Protein AF-A0A820D9Z6-F1 (afdb_monomer_lite)

Sequence (237 aa):
FPNGTYDILVAIIHLSITTDIELASNIPQIDFIIGGHEHENHYYLRGTKYIPIFKADTNAFTVYIHRCIYNLDRKRFHIYSTLVPITPEIPEEETTASVANYWFNLGIQGFQALGYEPNEIVSCLPIGIELDGQVQSCRRCITLLTAAICETMLLLTVENKTTIRIINGGRVRIDDILRETITQYDILRVVPFPDRVIVLCVPGQLLAQVLTTGMSFKGYGMFIAYTRVKTFDNGNT

pLDDT: mean 92.93, std 7.53, range [52.09, 98.25]

Radius of gyration: 22.96 Å; chains: 1; bounding box: 56×43×62 Å

Foldseek 3Di:
DPPDDDLAAEAEEEDDPVVVQVCVAPPVRHQEYEYEHLLDWDWFQHHPVRHIYTYHHPPPQKDKDWDWDADPVVSDIDIDIDIGGDDVVDDDDPVVVVVVVVVVVVVCVVCVVVVDDQAAFPDFDPPPDKQDLALLDLQQHAGPVNVVVQVVLCVVCVVVVDQKGKDFSLQQQQNDIDHTTDGPNNVCRGHVDPDDRDDDDDDPVVVVVQLLVQLVRRSDSSNMDMPNDDDPVNSPD

Organism: NCBI:txid392033

Secondary structure (DSSP, 8-state):
-TT---S--EEE--S-HHHHHHHHHH-TT--EEEE-SSSS-EEEEETTTTEEEEEPPSTTSEEEEEEEEEETTTTEEEEEEEEEE--TTSPPPHHHHHHHHHHHHHHHHHHHHTT--TT-EEEEPPTT-EEE--HHHHTTS--HHHHHHHHHHHHTTGGGT---EEEEGGG----SEEESEEEHHHHHHHS-S-PPP------HHHHHHHHHHHHH-TTSTTPEEEES---TTSS--

Structure (mmCIF, N/CA/C/O backbone):
data_AF-A0A820D9Z6-F1
#
_entry.id   AF-A0A820D9Z6-F1
#
loop_
_atom_site.group_PDB
_atom_site.id
_atom_site.type_symbol
_atom_site.label_atom_id
_atom_site.label_alt_id
_atom_site.label_comp_id
_atom_site.label_asym_id
_atom_site.label_entity_id
_atom_site.label_seq_id
_atom_site.pdbx_PDB_ins_code
_atom_site.Cartn_x
_atom_site.Cartn_y
_atom_site.Cartn_z
_atom_site.occupancy
_atom_site.B_iso_or_equiv
_atom_site.auth_seq_id
_atom_site.auth_comp_id
_atom_site.auth_asym_id
_atom_site.auth_atom_id
_atom_site.pdbx_PDB_model_num
ATOM 1 N N . PHE A 1 1 ? -21.206 18.497 16.498 1.00 57.25 1 PHE A N 1
ATOM 2 C CA . PHE A 1 1 ? -21.796 18.842 15.185 1.00 57.25 1 PHE A CA 1
ATOM 3 C C . PHE A 1 1 ? -22.965 19.787 15.415 1.00 57.25 1 PHE A C 1
ATOM 5 O O . PHE A 1 1 ? -23.974 19.340 15.942 1.00 57.25 1 PHE A O 1
ATOM 12 N N . PRO A 1 2 ? -22.786 21.103 15.218 1.00 53.12 2 PRO A N 1
ATOM 13 C CA . PRO A 1 2 ? -22.994 22.072 16.299 1.00 53.12 2 PRO A CA 1
ATOM 14 C C . PRO A 1 2 ? -24.415 22.200 16.873 1.00 53.12 2 PRO A C 1
ATOM 16 O O . PRO A 1 2 ? -24.525 22.655 18.002 1.00 53.12 2 PRO A O 1
ATOM 19 N N . ASN A 1 3 ? -25.464 21.735 16.186 1.00 65.75 3 ASN A N 1
ATOM 20 C CA . ASN A 1 3 ? -26.853 21.879 16.649 1.00 65.75 3 ASN A CA 1
ATOM 21 C C . ASN A 1 3 ? -27.619 20.549 16.826 1.00 65.75 3 ASN A C 1
ATOM 23 O O . ASN A 1 3 ? -28.816 20.577 17.096 1.00 65.75 3 ASN A O 1
ATOM 27 N N . GLY A 1 4 ? -26.968 19.391 16.663 1.00 71.31 4 GLY A N 1
ATOM 28 C CA . GLY A 1 4 ? -27.593 18.080 16.881 1.00 71.31 4 GLY A CA 1
ATOM 29 C C . GLY A 1 4 ? -27.302 17.524 18.276 1.00 71.31 4 GLY A C 1
ATOM 30 O O . GLY A 1 4 ? -26.165 17.599 18.740 1.00 71.31 4 GLY A O 1
ATOM 31 N N . THR A 1 5 ? -28.303 16.934 18.930 1.00 86.75 5 THR A N 1
ATOM 32 C CA . THR A 1 5 ? -28.110 16.127 20.144 1.00 86.75 5 THR A CA 1
ATOM 33 C C . THR A 1 5 ? -27.759 14.696 19.755 1.00 86.75 5 THR A C 1
ATOM 35 O O . THR A 1 5 ? -28.482 14.084 18.971 1.00 86.75 5 THR A O 1
ATOM 38 N N . TYR A 1 6 ? -26.676 14.157 20.303 1.00 89.69 6 TYR A N 1
ATOM 39 C CA . TYR A 1 6 ? -26.252 12.774 20.096 1.00 89.69 6 TYR A CA 1
ATOM 40 C C . TYR A 1 6 ? -25.663 12.211 21.385 1.00 89.69 6 TYR A C 1
ATOM 42 O O . TYR A 1 6 ? -25.066 12.944 22.175 1.00 89.69 6 TYR A O 1
ATOM 50 N N . ASP A 1 7 ? -25.830 10.906 21.571 1.00 91.12 7 ASP A N 1
ATOM 51 C CA . ASP A 1 7 ? -25.277 10.169 22.707 1.00 91.12 7 ASP A CA 1
ATOM 52 C C . ASP A 1 7 ? -23.871 9.625 22.429 1.00 91.12 7 ASP A C 1
ATOM 54 O O . ASP A 1 7 ? -23.084 9.463 23.360 1.00 91.12 7 ASP A O 1
ATOM 58 N N . ILE A 1 8 ? -23.574 9.334 21.155 1.00 93.25 8 ILE A N 1
ATOM 59 C CA . ILE A 1 8 ? -22.284 8.839 20.665 1.00 93.25 8 ILE A CA 1
ATOM 60 C C . ILE A 1 8 ? -21.991 9.504 19.319 1.00 93.25 8 ILE A C 1
ATOM 62 O O . ILE A 1 8 ? -22.879 9.612 18.470 1.00 93.25 8 ILE A O 1
ATOM 66 N N . LEU A 1 9 ? -20.744 9.899 19.098 1.00 93.94 9 LEU A N 1
ATOM 67 C CA . LEU A 1 9 ? -20.242 10.416 17.837 1.00 93.94 9 LEU A CA 1
ATOM 68 C C . LEU A 1 9 ? -19.036 9.613 17.350 1.00 93.94 9 LEU A C 1
ATOM 70 O O . LEU A 1 9 ? -17.945 9.691 17.909 1.00 93.94 9 LEU A O 1
ATOM 74 N N . VAL A 1 10 ? -19.226 8.898 16.245 1.00 96.00 10 VAL A N 1
ATOM 75 C CA . VAL A 1 10 ? -18.166 8.143 15.567 1.00 96.00 10 VAL A CA 1
ATOM 76 C C . VAL A 1 10 ? -17.726 8.906 14.328 1.00 96.00 10 VAL A C 1
ATOM 78 O O . VAL A 1 10 ? -18.562 9.255 13.494 1.00 96.00 10 VAL A O 1
ATOM 81 N N . ALA A 1 11 ? -16.426 9.152 14.187 1.00 96.69 11 ALA A N 1
ATOM 82 C CA . ALA A 1 11 ? -15.877 9.721 12.962 1.00 96.69 11 ALA A CA 1
ATOM 83 C C . ALA A 1 11 ? -15.361 8.594 12.061 1.00 96.69 11 ALA A C 1
ATOM 85 O O . ALA A 1 11 ? -14.407 7.908 12.414 1.00 96.69 11 ALA A O 1
ATOM 86 N N . ILE A 1 12 ? -15.988 8.411 10.900 1.00 97.44 12 ILE A N 1
ATOM 87 C CA . ILE A 1 12 ? -15.501 7.509 9.850 1.00 97.44 12 ILE A CA 1
ATOM 88 C C . ILE A 1 12 ? -14.866 8.383 8.778 1.00 97.44 12 ILE A C 1
ATOM 90 O O . ILE A 1 12 ? -15.561 9.161 8.123 1.00 97.44 12 ILE A O 1
ATOM 94 N N . ILE A 1 13 ? -13.545 8.314 8.654 1.00 96.81 13 ILE A N 1
ATOM 95 C CA . ILE A 1 13 ? -12.760 9.265 7.864 1.00 96.81 13 ILE A CA 1
ATOM 96 C C . ILE A 1 13 ? -11.685 8.557 7.041 1.00 96.81 13 ILE A C 1
ATOM 98 O O . ILE A 1 13 ? -11.269 7.442 7.337 1.00 96.81 13 ILE A O 1
ATOM 102 N N . HIS A 1 14 ? -11.228 9.223 5.987 1.00 96.62 14 HIS A N 1
ATOM 103 C CA . HIS A 1 14 ? -10.136 8.753 5.140 1.00 96.62 14 HIS A CA 1
ATOM 104 C C . HIS A 1 14 ? -9.148 9.904 4.933 1.00 96.62 14 HIS A C 1
ATOM 106 O O . HIS A 1 14 ? -9.089 10.520 3.870 1.00 96.62 14 HIS A O 1
ATOM 112 N N . LEU A 1 15 ? -8.456 10.262 6.011 1.00 95.62 15 LEU A N 1
ATOM 113 C CA . LEU A 1 15 ? -7.500 11.363 6.074 1.00 95.62 15 LEU A CA 1
ATOM 114 C C . LEU A 1 15 ? -6.151 10.835 6.554 1.00 95.62 15 LEU A C 1
ATOM 116 O O . LEU A 1 15 ? -6.044 9.692 7.000 1.00 95.62 15 LEU A O 1
ATOM 120 N N . SER A 1 16 ? -5.124 11.682 6.467 1.00 93.88 16 SER A N 1
ATOM 121 C CA . SER A 1 16 ? -3.822 11.310 7.005 1.00 93.88 16 SER A CA 1
ATOM 122 C C . SER A 1 16 ? -3.891 11.077 8.513 1.00 93.88 16 SER A C 1
ATOM 124 O O . SER A 1 16 ? -4.655 11.743 9.215 1.00 93.88 16 SER A O 1
ATOM 126 N N . ILE A 1 17 ? -3.039 10.202 9.038 1.00 94.81 17 ILE A N 1
ATOM 127 C CA . ILE A 1 17 ? -2.969 9.928 10.471 1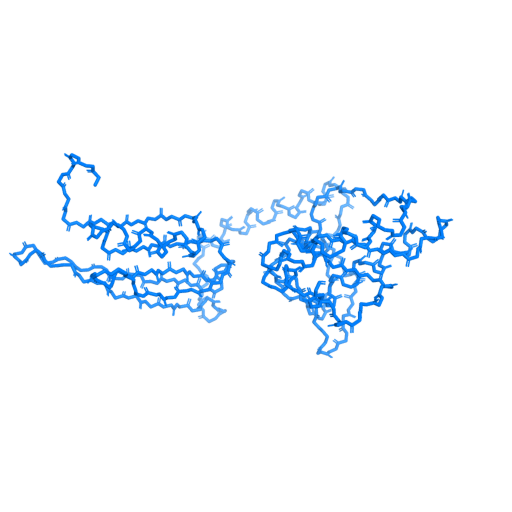.00 94.81 17 ILE A CA 1
ATOM 128 C C . ILE A 1 17 ? -2.678 11.196 11.285 1.00 94.81 17 ILE A C 1
ATOM 130 O O . ILE A 1 17 ? -3.197 11.363 12.387 1.00 94.81 17 ILE A O 1
ATOM 134 N N . THR A 1 18 ? -1.904 12.135 10.734 1.00 95.25 18 THR A N 1
ATOM 135 C CA . THR A 1 18 ? -1.665 13.445 11.351 1.00 95.25 18 THR A CA 1
ATOM 136 C C . THR A 1 18 ? -2.969 14.223 11.510 1.00 95.25 18 THR A C 1
ATOM 138 O O . THR A 1 18 ? -3.253 14.729 12.594 1.00 95.25 18 THR A O 1
ATOM 141 N N . THR A 1 19 ? -3.801 14.253 10.469 1.00 96.75 19 THR A N 1
ATOM 142 C CA . THR A 1 19 ? -5.114 14.907 10.512 1.00 96.75 19 THR A CA 1
ATOM 143 C C . THR A 1 19 ? -6.078 14.192 11.462 1.00 96.75 19 THR A C 1
ATOM 145 O O . THR A 1 19 ? -6.802 14.855 12.202 1.00 96.75 19 THR A O 1
ATOM 148 N N . ASP A 1 20 ? -6.060 12.858 11.520 1.00 97.62 20 ASP A N 1
ATOM 149 C CA . ASP A 1 20 ? -6.872 12.089 12.475 1.00 97.62 20 ASP A CA 1
ATOM 150 C C . ASP A 1 20 ? -6.503 12.446 13.929 1.00 97.62 20 ASP A C 1
ATOM 152 O O . ASP A 1 20 ? -7.377 12.653 14.776 1.00 97.62 20 ASP A O 1
ATOM 156 N N . ILE A 1 21 ? -5.200 12.572 14.215 1.00 97.19 21 ILE A N 1
ATOM 157 C CA . ILE A 1 21 ? -4.672 12.983 15.525 1.00 97.19 21 ILE A CA 1
ATOM 158 C C . ILE A 1 21 ? -5.115 14.410 15.876 1.00 97.19 21 ILE A C 1
ATOM 160 O O . ILE A 1 21 ? -5.501 14.667 17.023 1.00 97.19 21 ILE A O 1
ATOM 164 N N . GLU A 1 22 ? -5.076 15.337 14.919 1.00 97.00 22 GLU A N 1
ATOM 165 C CA . GLU A 1 22 ? -5.544 16.715 15.102 1.00 97.00 22 GLU A CA 1
ATOM 166 C C . GLU A 1 22 ? -7.049 16.767 15.388 1.00 97.00 22 GLU A C 1
ATOM 168 O O . GLU A 1 22 ? -7.471 17.446 16.327 1.00 97.00 22 GLU A O 1
ATOM 173 N N . LEU A 1 23 ? -7.861 16.013 14.641 1.00 96.06 23 LEU A N 1
ATOM 174 C CA . LEU A 1 23 ? -9.308 15.925 14.849 1.00 96.06 23 LEU A CA 1
ATOM 175 C C . LEU A 1 23 ? -9.647 15.373 16.236 1.00 96.06 23 LEU A C 1
ATOM 177 O O . LEU A 1 23 ? -10.427 15.989 16.962 1.00 96.06 23 LEU A O 1
ATOM 181 N N . ALA A 1 24 ? -9.019 14.265 16.637 1.00 96.50 24 ALA A N 1
ATOM 182 C CA . ALA A 1 24 ? -9.198 13.687 17.970 1.00 96.50 24 ALA A CA 1
ATOM 183 C C . ALA A 1 24 ? -8.762 14.650 19.089 1.00 96.50 24 ALA A C 1
ATOM 185 O O . ALA A 1 24 ? -9.324 14.642 20.181 1.00 96.50 24 ALA A O 1
ATOM 186 N N . SER A 1 25 ? -7.769 15.502 18.833 1.00 95.81 25 SER A N 1
ATOM 187 C CA . SER A 1 25 ? -7.283 16.466 19.826 1.00 95.81 25 SER A CA 1
ATOM 188 C C . SER A 1 25 ? -8.174 17.705 19.942 1.00 95.81 25 SER A C 1
ATOM 190 O O . SER A 1 25 ? -8.353 18.221 21.045 1.00 95.81 25 SER A O 1
ATOM 192 N N . ASN A 1 26 ? -8.757 18.158 18.829 1.00 95.50 26 ASN A N 1
ATOM 193 C CA . ASN A 1 26 ? -9.511 19.411 18.758 1.00 95.50 26 ASN A CA 1
ATOM 194 C C . ASN A 1 26 ? -11.033 19.240 18.889 1.00 95.50 26 ASN A C 1
ATOM 196 O O . ASN A 1 26 ? -11.726 20.209 19.197 1.00 95.50 26 ASN A O 1
ATOM 200 N N . ILE A 1 27 ? -11.569 18.033 18.678 1.00 94.31 27 ILE A N 1
ATOM 201 C CA . ILE A 1 27 ? -13.013 17.753 18.723 1.00 94.31 27 ILE A CA 1
ATOM 202 C C . ILE A 1 27 ? -13.302 16.731 19.836 1.00 94.31 27 ILE A C 1
ATOM 204 O O . ILE A 1 27 ? -13.550 15.555 19.564 1.00 94.31 27 ILE A O 1
ATOM 208 N N . PRO A 1 28 ? -13.317 17.157 21.116 1.00 91.94 28 PRO A N 1
ATOM 209 C CA . PRO A 1 28 ? -13.491 16.267 22.271 1.00 91.94 28 PRO A CA 1
ATOM 210 C C . PRO A 1 28 ? -14.893 15.644 22.374 1.00 91.94 28 PRO A C 1
ATOM 212 O O . PRO A 1 28 ? -15.194 14.942 23.344 1.00 91.94 28 PRO A O 1
ATOM 215 N N . GLN A 1 29 ? -15.796 15.962 21.446 1.00 92.69 29 GLN A N 1
ATOM 216 C CA . GLN A 1 29 ? -17.096 15.317 21.335 1.00 92.69 29 GLN A CA 1
ATOM 217 C C . GLN A 1 29 ? -17.046 14.001 20.554 1.00 92.69 29 GLN A C 1
ATOM 219 O O . GLN A 1 29 ? -18.027 13.274 20.625 1.00 92.69 29 GLN A O 1
ATOM 224 N N . ILE A 1 30 ? -15.984 13.724 19.788 1.00 95.00 30 ILE A N 1
ATOM 225 C CA . ILE A 1 30 ? -15.816 12.437 19.100 1.00 95.00 30 ILE A CA 1
ATOM 226 C C . ILE A 1 30 ? -15.540 11.362 20.154 1.00 95.00 30 ILE A C 1
ATOM 228 O O . ILE A 1 30 ? -14.703 11.561 21.030 1.00 95.00 30 ILE A O 1
ATOM 232 N N . ASP A 1 31 ? -16.222 10.227 20.057 1.00 95.50 31 ASP A N 1
ATOM 233 C CA . ASP A 1 31 ? -16.027 9.095 20.962 1.00 95.50 31 ASP A CA 1
ATOM 234 C C . ASP A 1 31 ? -14.978 8.112 20.442 1.00 95.50 31 ASP A C 1
ATOM 236 O O . ASP A 1 31 ? -14.230 7.556 21.239 1.00 95.50 31 ASP A O 1
ATOM 240 N N . PHE A 1 32 ? -14.889 7.911 19.123 1.00 96.56 32 PHE A N 1
ATOM 241 C CA . PHE A 1 32 ? -13.764 7.231 18.472 1.00 96.56 32 PHE A CA 1
ATOM 242 C C . PHE A 1 32 ? -13.714 7.501 16.963 1.00 96.56 32 PHE A C 1
ATOM 244 O O . PHE A 1 32 ? -14.692 7.957 16.362 1.00 96.56 32 PHE A O 1
ATOM 251 N N . ILE A 1 33 ? -12.561 7.202 16.361 1.00 98.12 33 ILE A N 1
ATOM 252 C CA . ILE A 1 33 ? -12.281 7.381 14.935 1.00 98.12 33 ILE A CA 1
ATOM 253 C C . ILE A 1 33 ? -12.010 6.027 14.269 1.00 98.12 33 ILE A C 1
ATOM 255 O O . ILE A 1 33 ? -11.177 5.254 14.746 1.00 98.12 33 ILE A O 1
ATOM 259 N N . ILE A 1 34 ? -12.679 5.779 13.141 1.00 97.88 34 ILE A N 1
ATOM 260 C CA . ILE A 1 34 ? -12.370 4.714 12.181 1.00 97.88 34 ILE A CA 1
ATOM 261 C C . ILE A 1 34 ? -11.749 5.385 10.952 1.00 97.88 34 ILE A C 1
ATOM 263 O O . ILE A 1 34 ? -12.436 6.097 10.217 1.00 97.88 34 ILE A O 1
ATOM 267 N N . GLY A 1 35 ? -10.444 5.201 10.768 1.00 96.31 35 GLY A N 1
ATOM 268 C CA . GLY A 1 35 ? -9.662 5.829 9.708 1.00 96.31 35 GLY A CA 1
ATOM 269 C C . GLY A 1 35 ? -9.252 4.869 8.583 1.00 96.31 35 GLY A C 1
ATOM 270 O O . GLY A 1 35 ? -9.378 3.652 8.683 1.00 96.31 35 GLY A O 1
ATOM 271 N N . GLY A 1 36 ? -8.664 5.440 7.535 1.00 93.62 36 GLY A N 1
ATOM 272 C CA . GLY A 1 36 ? -7.851 4.786 6.496 1.00 93.62 36 GLY A CA 1
ATOM 273 C C . GLY A 1 36 ? -6.938 5.834 5.846 1.00 93.62 36 GLY A C 1
ATOM 274 O O . GLY A 1 36 ? -6.991 6.965 6.309 1.00 93.62 36 GLY A O 1
ATOM 275 N N . HIS A 1 37 ? -6.150 5.493 4.818 1.00 92.75 37 HIS A N 1
ATOM 276 C CA . HIS A 1 37 ? -5.284 6.368 3.977 1.00 92.75 37 HIS A CA 1
ATOM 277 C C . HIS A 1 37 ? -3.821 5.913 3.945 1.00 92.75 37 HIS A C 1
ATOM 279 O O . HIS A 1 37 ? -3.221 5.908 2.876 1.00 92.75 37 HIS A O 1
ATOM 285 N N . GLU A 1 38 ? -3.250 5.511 5.083 1.00 87.06 38 GLU A N 1
ATOM 286 C CA . GLU A 1 38 ? -1.830 5.126 5.169 1.00 87.06 38 GLU A CA 1
ATOM 287 C C . GLU A 1 38 ? -1.531 3.758 4.560 1.00 87.06 38 GLU A C 1
ATOM 289 O O . GLU A 1 38 ? -0.379 3.499 4.238 1.00 87.06 38 GLU A O 1
ATOM 294 N N . HIS A 1 39 ? -2.550 2.907 4.382 1.00 89.38 39 HIS A N 1
ATOM 295 C CA . HIS A 1 39 ? -2.382 1.481 4.064 1.00 89.38 39 HIS A CA 1
ATOM 296 C C . HIS A 1 39 ? -1.672 0.684 5.182 1.00 89.38 39 HIS A C 1
ATOM 298 O O . HIS A 1 39 ? -1.289 -0.461 4.967 1.00 89.38 39 HIS A O 1
ATOM 304 N N . GLU A 1 40 ? -1.553 1.263 6.380 1.00 88.88 40 GLU A N 1
ATOM 305 C CA . GLU A 1 40 ? -0.876 0.698 7.550 1.00 88.88 40 GLU A CA 1
ATOM 306 C C . GLU A 1 40 ? -1.840 0.640 8.741 1.00 88.88 40 GLU A C 1
ATOM 308 O O . GLU A 1 40 ? -2.681 1.536 8.923 1.00 88.88 40 GLU A O 1
ATOM 313 N N . ASN A 1 41 ? -1.705 -0.386 9.588 1.00 93.81 41 ASN A N 1
ATOM 314 C CA . ASN A 1 41 ? -2.435 -0.401 10.843 1.00 93.81 41 ASN A CA 1
ATOM 315 C C . ASN A 1 41 ? -1.963 0.695 11.806 1.00 93.81 41 ASN A C 1
ATOM 317 O O . ASN A 1 41 ? -0.776 0.957 11.999 1.00 93.81 41 ASN A O 1
ATOM 321 N N . HIS A 1 42 ? -2.932 1.323 12.464 1.00 95.31 42 HIS A N 1
ATOM 322 C CA . HIS A 1 42 ? -2.679 2.304 13.503 1.00 95.31 42 HIS A CA 1
ATOM 323 C C . HIS A 1 42 ? -3.677 2.146 14.644 1.00 95.31 42 HIS A C 1
ATOM 325 O O . HIS A 1 42 ? -4.889 2.057 14.434 1.00 95.31 42 HIS A O 1
ATOM 331 N N . TYR A 1 43 ? -3.148 2.205 15.866 1.00 96.88 43 TYR A N 1
ATOM 332 C CA . TYR A 1 43 ? -3.930 2.390 17.078 1.00 96.88 43 TYR A CA 1
ATOM 333 C C . TYR A 1 43 ? -3.325 3.500 17.930 1.00 96.88 43 TYR A C 1
ATOM 335 O O . TYR A 1 43 ? -2.194 3.394 18.412 1.00 96.88 43 TYR A O 1
ATOM 343 N N . TYR A 1 44 ? -4.095 4.564 18.142 1.00 97.00 44 TYR A N 1
ATOM 344 C CA . TYR A 1 44 ? -3.679 5.686 18.974 1.00 97.00 44 TYR A CA 1
ATOM 345 C C . TYR A 1 44 ? -4.785 6.141 19.908 1.00 97.00 44 TYR A C 1
ATOM 347 O O . TYR A 1 44 ? -5.959 6.063 19.577 1.00 97.00 44 TYR A O 1
ATOM 355 N N . LEU A 1 45 ? -4.383 6.696 21.048 1.00 96.69 45 LEU A N 1
ATOM 356 C CA . LEU A 1 45 ? -5.244 7.441 21.960 1.00 96.69 45 LEU A CA 1
ATOM 357 C C . LEU A 1 45 ? -4.793 8.902 21.950 1.00 96.69 45 LEU A C 1
ATOM 359 O O . LEU A 1 45 ? -3.607 9.173 22.176 1.00 96.69 45 LEU A O 1
ATOM 363 N N . ARG A 1 46 ? -5.694 9.838 21.633 1.00 96.81 46 ARG A N 1
ATOM 364 C CA . ARG A 1 46 ? -5.361 11.266 21.466 1.00 96.81 46 ARG A CA 1
ATOM 365 C C . ARG A 1 46 ? -6.398 12.200 22.080 1.00 96.81 46 ARG A C 1
ATOM 367 O O . ARG A 1 46 ? -7.518 11.803 22.386 1.00 96.81 46 ARG A O 1
ATOM 374 N N . GLY A 1 47 ? -5.998 13.455 22.273 1.00 92.44 47 GLY A N 1
ATOM 375 C CA . GLY A 1 47 ? -6.820 14.467 22.928 1.00 92.44 47 GLY A CA 1
ATOM 376 C C . GLY A 1 47 ? -6.994 14.248 24.431 1.00 92.44 47 GLY A C 1
ATOM 377 O O . GLY A 1 47 ? -6.515 13.280 25.019 1.00 92.44 47 GLY A O 1
ATOM 378 N N . THR A 1 48 ? -7.710 15.172 25.067 1.00 91.69 48 THR A N 1
ATOM 379 C CA . THR A 1 48 ? -7.899 15.199 26.529 1.00 91.69 48 THR A CA 1
ATOM 380 C C . THR A 1 48 ? -8.766 14.058 27.061 1.00 91.69 48 THR A C 1
ATOM 382 O O . THR A 1 48 ? -8.702 13.744 28.247 1.00 91.69 48 THR A O 1
ATOM 385 N N . LYS A 1 49 ? -9.561 13.422 26.193 1.00 91.56 49 LYS A N 1
ATOM 386 C CA . LYS A 1 49 ? -10.410 12.271 26.527 1.00 91.56 49 LYS A CA 1
ATOM 387 C C . LYS A 1 49 ? -9.833 10.923 26.090 1.00 91.56 49 LYS A C 1
ATOM 389 O O . LYS A 1 49 ? -10.533 9.926 26.217 1.00 91.56 49 LYS A O 1
ATOM 394 N N . TYR A 1 50 ? -8.589 10.880 25.600 1.00 95.19 50 TYR A N 1
ATOM 395 C CA . TYR A 1 50 ? -7.980 9.659 25.058 1.00 95.19 50 TYR A CA 1
ATOM 396 C C . TYR A 1 50 ? -8.868 8.993 23.996 1.00 95.19 50 TYR A C 1
ATOM 398 O O . TYR A 1 50 ? -9.141 7.798 24.056 1.00 95.19 50 TYR A O 1
ATOM 406 N N . ILE A 1 51 ? -9.339 9.782 23.031 1.00 96.94 51 ILE A N 1
ATOM 407 C CA . ILE A 1 51 ? -10.186 9.312 21.934 1.00 96.94 51 ILE A CA 1
ATOM 408 C C . ILE A 1 51 ? -9.379 8.296 21.113 1.00 96.94 51 ILE A C 1
ATOM 410 O O . ILE A 1 51 ? -8.278 8.639 20.658 1.00 96.94 51 ILE A O 1
ATOM 414 N N . PRO A 1 52 ? -9.870 7.055 20.943 1.00 97.62 52 PRO A N 1
ATOM 415 C CA . PRO A 1 52 ? -9.172 6.047 20.174 1.00 97.62 52 PRO A CA 1
ATOM 416 C C . PRO A 1 52 ? -9.337 6.264 18.669 1.00 97.62 52 PRO A C 1
ATOM 418 O O . PRO A 1 52 ? -10.419 6.588 18.179 1.00 97.62 52 PRO A O 1
ATOM 421 N N . ILE A 1 53 ? -8.243 6.050 17.946 1.00 98.25 53 ILE A N 1
ATOM 422 C CA . ILE A 1 53 ? -8.138 6.093 16.488 1.00 98.25 53 ILE A CA 1
ATOM 423 C C . ILE A 1 53 ? -7.731 4.697 16.031 1.00 98.25 53 ILE A C 1
ATOM 425 O O . ILE A 1 53 ? -6.708 4.188 16.492 1.00 98.25 53 ILE A O 1
ATOM 429 N N . PHE A 1 54 ? -8.521 4.097 15.144 1.00 98.06 54 PHE A N 1
ATOM 430 C CA . PHE A 1 54 ? -8.275 2.769 14.587 1.00 98.06 54 PHE A CA 1
ATOM 431 C C . PHE A 1 54 ? -8.156 2.846 13.070 1.00 98.06 54 PHE A C 1
ATOM 433 O O . PHE A 1 54 ? -9.046 3.379 12.409 1.00 98.06 54 PHE A O 1
ATOM 440 N N . LYS A 1 55 ? -7.084 2.281 12.517 1.00 97.19 55 LYS A N 1
ATOM 441 C CA . LYS A 1 55 ? -6.879 2.109 11.072 1.00 97.19 55 LYS A CA 1
ATOM 442 C C . LYS A 1 55 ? -6.368 0.695 10.852 1.00 97.19 55 LYS A C 1
ATOM 444 O O . LYS A 1 55 ? -5.450 0.290 11.557 1.00 97.19 55 LYS A O 1
ATOM 449 N N . ALA A 1 56 ? -6.993 -0.065 9.963 1.00 95.75 56 ALA A N 1
ATOM 450 C CA . ALA A 1 56 ? -6.511 -1.394 9.594 1.00 95.75 56 ALA A CA 1
ATOM 451 C C . ALA A 1 56 ? -5.522 -1.298 8.422 1.00 95.75 56 ALA A C 1
ATOM 453 O O . ALA A 1 56 ? -5.400 -0.241 7.797 1.00 95.75 56 ALA A O 1
ATOM 454 N N . ASP A 1 57 ? -4.833 -2.401 8.135 1.00 92.06 57 ASP A N 1
ATOM 455 C CA . ASP A 1 57 ? -3.949 -2.505 6.975 1.00 92.06 57 ASP A CA 1
ATOM 456 C C . ASP A 1 57 ? -4.750 -2.467 5.652 1.00 92.06 57 ASP A C 1
ATOM 458 O O . ASP A 1 57 ? -5.984 -2.484 5.619 1.00 92.06 57 ASP A O 1
ATOM 462 N N . THR A 1 58 ? -4.039 -2.401 4.530 1.00 88.31 58 THR A N 1
ATOM 463 C CA . THR A 1 58 ? -4.613 -2.447 3.174 1.00 88.31 58 THR A CA 1
ATOM 464 C C . THR A 1 58 ? -5.087 -3.845 2.755 1.00 88.31 58 THR A C 1
ATOM 466 O O . THR A 1 58 ? -4.781 -4.847 3.401 1.00 88.31 58 THR A O 1
ATOM 469 N N . ASN A 1 59 ? -5.834 -3.912 1.646 1.00 88.38 59 ASN A N 1
ATOM 470 C CA . ASN A 1 59 ? -6.257 -5.149 0.970 1.00 88.38 59 ASN A CA 1
ATOM 471 C C . ASN A 1 59 ? -6.967 -6.173 1.870 1.00 88.38 59 ASN A C 1
ATOM 473 O O . ASN A 1 59 ? -6.993 -7.360 1.565 1.00 88.38 59 ASN A O 1
ATOM 477 N N . ALA A 1 60 ? -7.556 -5.700 2.973 1.00 90.69 60 ALA A N 1
ATOM 478 C CA . ALA A 1 60 ? -8.196 -6.527 3.988 1.00 90.69 60 ALA A CA 1
ATOM 479 C C . ALA A 1 60 ? -7.284 -7.616 4.584 1.00 90.69 60 ALA A C 1
ATOM 481 O O . ALA A 1 60 ? -7.797 -8.589 5.123 1.00 90.69 60 ALA A O 1
ATOM 482 N N . PHE A 1 61 ? -5.953 -7.451 4.564 1.00 90.81 61 PHE A N 1
ATOM 483 C CA . PHE A 1 61 ? -5.045 -8.368 5.273 1.00 90.81 61 PHE A CA 1
ATOM 484 C C . PHE A 1 61 ? -5.330 -8.406 6.776 1.00 90.81 61 PHE A C 1
ATOM 486 O O . PHE A 1 61 ? -5.136 -9.429 7.434 1.00 90.81 61 PHE A O 1
ATOM 493 N N . THR A 1 62 ? -5.827 -7.297 7.318 1.00 95.44 62 THR A N 1
ATOM 494 C CA . THR A 1 62 ? -6.387 -7.222 8.660 1.00 95.44 62 THR A CA 1
ATOM 495 C C . THR A 1 62 ? -7.693 -6.435 8.647 1.00 95.44 62 THR A C 1
ATOM 497 O O . THR A 1 62 ? -7.924 -5.573 7.798 1.00 95.44 62 THR A O 1
ATOM 500 N N . VAL A 1 63 ? -8.562 -6.720 9.615 1.00 96.56 63 VAL A N 1
ATOM 501 C CA . VAL A 1 63 ? -9.786 -5.956 9.868 1.00 96.56 63 VAL A CA 1
ATOM 502 C C . VAL A 1 63 ? -9.918 -5.666 11.354 1.00 96.56 63 VAL A C 1
ATOM 504 O O . VAL A 1 63 ? -9.624 -6.514 12.197 1.00 96.56 63 VAL A O 1
ATOM 507 N N . TYR A 1 64 ? -10.398 -4.476 11.703 1.00 97.31 64 TYR A N 1
ATOM 508 C CA . TYR A 1 64 ? -10.836 -4.218 13.069 1.00 97.31 64 TYR A CA 1
ATOM 509 C C . TYR A 1 64 ? -12.281 -4.677 13.264 1.00 97.31 64 TYR A C 1
ATOM 511 O O . TYR A 1 64 ? -13.189 -4.246 12.557 1.00 97.31 64 TYR A O 1
ATOM 519 N N . ILE A 1 65 ? -12.511 -5.495 14.289 1.00 97.19 65 ILE A N 1
ATOM 520 C CA . ILE A 1 65 ? -13.848 -5.809 14.794 1.00 97.19 65 ILE A CA 1
ATOM 521 C C . ILE A 1 65 ? -14.111 -4.927 16.012 1.00 97.19 65 ILE A C 1
ATOM 523 O O . ILE A 1 65 ? -13.557 -5.160 17.090 1.00 97.19 65 ILE A O 1
ATOM 527 N N . HIS A 1 66 ? -14.970 -3.924 15.838 1.00 97.38 66 HIS A N 1
ATOM 528 C CA . HIS A 1 66 ? -15.402 -3.018 16.899 1.00 97.38 66 HIS A CA 1
ATOM 529 C C . HIS A 1 66 ? -16.693 -3.522 17.547 1.00 97.38 66 HIS A C 1
ATOM 531 O O . HIS A 1 66 ? -17.724 -3.660 16.892 1.00 97.38 66 HIS A O 1
ATOM 537 N N . ARG A 1 67 ? -16.654 -3.774 18.856 1.00 97.00 67 ARG A N 1
ATOM 538 C CA . ARG A 1 67 ? -17.825 -4.105 19.673 1.00 97.00 67 ARG A CA 1
ATOM 539 C C . ARG A 1 67 ? -18.144 -2.924 20.574 1.00 97.00 67 ARG A C 1
ATOM 541 O O . ARG A 1 67 ? -17.407 -2.619 21.509 1.00 97.00 67 ARG A O 1
ATOM 548 N N . CYS A 1 68 ? -19.246 -2.264 20.258 1.00 94.81 68 CYS A N 1
ATOM 549 C CA . CYS A 1 68 ? -19.684 -1.018 20.865 1.00 94.81 68 CYS A CA 1
ATOM 550 C C . CYS A 1 68 ? -20.834 -1.291 21.841 1.00 94.81 68 CYS A C 1
ATOM 552 O O . CYS A 1 68 ? -21.828 -1.908 21.466 1.00 94.81 68 CYS A O 1
ATOM 554 N N . ILE A 1 69 ? -20.706 -0.834 23.087 1.00 95.38 69 ILE A N 1
ATOM 555 C CA . ILE A 1 69 ? -21.707 -1.017 24.145 1.00 95.38 69 ILE A CA 1
ATOM 556 C C . ILE A 1 69 ? -22.082 0.349 24.709 1.00 95.38 69 ILE A C 1
ATOM 558 O O . ILE A 1 69 ? -21.221 1.096 25.172 1.00 95.38 69 ILE A O 1
ATOM 562 N N . TYR A 1 70 ? -23.378 0.657 24.719 1.00 95.19 70 TYR A N 1
ATOM 563 C CA . TYR A 1 70 ? -23.909 1.878 25.316 1.00 95.19 70 TYR A CA 1
ATOM 564 C C . TYR A 1 70 ? -24.875 1.557 26.452 1.00 95.19 70 TYR A C 1
ATOM 566 O O . TYR A 1 70 ? -25.843 0.820 26.273 1.00 95.19 70 TYR A O 1
ATOM 574 N N . ASN A 1 71 ? -24.612 2.112 27.633 1.00 94.56 71 ASN A N 1
ATOM 575 C CA . ASN A 1 71 ? -25.502 2.001 28.780 1.00 94.56 71 ASN A CA 1
ATOM 576 C C . ASN A 1 71 ? -26.451 3.208 28.813 1.00 94.56 71 ASN A C 1
ATOM 578 O O . ASN A 1 71 ? -25.992 4.325 29.052 1.00 94.56 71 ASN A O 1
ATOM 582 N N . LEU A 1 72 ? -27.750 2.968 28.606 1.00 93.62 72 LEU A N 1
ATOM 583 C CA . LEU A 1 72 ? -28.783 4.010 28.540 1.00 93.62 72 LEU A CA 1
ATOM 584 C C . LEU A 1 72 ? -28.985 4.739 29.879 1.00 93.62 72 LEU A C 1
ATOM 586 O O . LEU A 1 72 ? -29.134 5.958 29.889 1.00 93.62 72 LEU A O 1
ATOM 590 N N . ASP A 1 73 ? -28.925 4.022 31.005 1.00 94.69 73 ASP A N 1
ATOM 591 C CA . ASP A 1 73 ? -29.174 4.599 32.335 1.00 94.69 73 ASP A CA 1
ATOM 592 C C . ASP A 1 73 ? -28.042 5.532 32.778 1.00 94.69 73 ASP A C 1
ATOM 594 O O . ASP A 1 73 ? -28.260 6.624 33.300 1.00 94.69 73 ASP A O 1
ATOM 598 N N . ARG A 1 74 ? -26.798 5.092 32.570 1.00 94.44 74 ARG A N 1
ATOM 599 C CA . ARG A 1 74 ? -25.582 5.813 32.971 1.00 94.44 74 ARG A CA 1
ATOM 600 C C . ARG A 1 74 ? -25.057 6.738 31.880 1.00 94.44 74 ARG A C 1
ATOM 602 O O . ARG A 1 74 ? -24.104 7.466 32.143 1.00 94.44 74 ARG A O 1
ATOM 609 N N . LYS A 1 75 ? -25.620 6.667 30.671 1.00 91.44 75 LYS A N 1
ATOM 610 C CA . LYS A 1 75 ? -25.146 7.368 29.470 1.00 91.44 75 LYS A CA 1
ATOM 611 C C . LYS A 1 75 ? -23.647 7.175 29.232 1.00 91.44 75 LYS A C 1
ATOM 613 O O . LYS A 1 75 ? -22.900 8.131 29.036 1.00 91.44 75 LYS A O 1
ATOM 618 N N . ARG A 1 76 ? -23.182 5.922 29.326 1.00 92.25 76 ARG A N 1
ATOM 619 C CA . ARG A 1 76 ? -21.759 5.568 29.162 1.00 92.25 76 ARG A CA 1
ATOM 620 C C . ARG A 1 76 ? -21.549 4.680 27.950 1.00 92.25 76 ARG A C 1
ATOM 622 O O . ARG A 1 76 ? -22.161 3.617 27.851 1.00 92.25 76 ARG A O 1
ATOM 629 N N . PHE A 1 77 ? -20.616 5.090 27.104 1.00 93.56 77 PHE A N 1
ATOM 630 C CA . PHE A 1 77 ? -20.157 4.346 25.943 1.00 93.56 77 PHE A CA 1
ATOM 631 C C . PHE A 1 77 ? -18.859 3.584 26.249 1.00 93.56 77 PHE A C 1
ATOM 633 O O . PHE A 1 77 ? -17.971 4.115 26.913 1.00 93.56 77 PHE A O 1
ATOM 640 N N . HIS A 1 78 ? -18.757 2.344 25.774 1.00 93.56 78 HIS A N 1
ATOM 641 C CA . HIS A 1 78 ? -17.539 1.534 25.798 1.00 93.56 78 HIS A CA 1
ATOM 642 C C . HIS A 1 78 ? -17.327 0.894 24.427 1.00 93.56 78 HIS A C 1
ATOM 644 O O . HIS A 1 78 ? -18.281 0.436 23.796 1.00 93.56 78 HIS A O 1
ATOM 650 N N . ILE A 1 79 ? -16.071 0.809 24.000 1.00 95.19 79 ILE A N 1
ATOM 651 C CA . ILE A 1 79 ? -15.669 0.146 22.762 1.00 95.19 79 ILE A CA 1
ATOM 652 C C . ILE A 1 79 ? -14.588 -0.894 23.054 1.00 95.19 79 ILE A C 1
ATOM 654 O O . ILE A 1 79 ? -13.615 -0.620 23.754 1.00 95.19 79 ILE A O 1
ATOM 658 N N . TYR A 1 80 ? -14.766 -2.086 22.492 1.00 95.88 80 TYR A N 1
ATOM 659 C CA . TYR A 1 80 ? -13.785 -3.164 22.492 1.00 95.88 80 TYR A CA 1
ATOM 660 C C . TYR A 1 80 ? -13.413 -3.472 21.047 1.00 95.88 80 TYR A C 1
ATOM 662 O O . TYR A 1 80 ? -14.255 -3.931 20.275 1.00 95.88 80 TYR A O 1
ATOM 670 N N . SER A 1 81 ? -12.162 -3.216 20.683 1.00 97.44 81 SER A N 1
ATOM 671 C CA . SER A 1 81 ? -11.667 -3.391 19.317 1.00 97.44 81 SER A CA 1
ATOM 672 C C . SER A 1 81 ? -10.654 -4.525 19.266 1.00 97.44 81 SER A C 1
ATOM 674 O O . SER A 1 81 ? -9.748 -4.586 20.096 1.00 97.44 81 SER A O 1
ATOM 676 N N . THR A 1 82 ? -10.777 -5.401 18.275 1.00 97.38 82 THR A N 1
ATOM 677 C CA . THR A 1 82 ? -9.801 -6.466 18.009 1.00 97.38 82 THR A CA 1
ATOM 678 C C . THR A 1 82 ? -9.351 -6.360 16.565 1.00 97.38 82 THR A C 1
ATOM 680 O O . THR A 1 82 ? -10.201 -6.361 15.679 1.00 97.38 82 THR A O 1
ATOM 683 N N . LEU A 1 83 ? -8.042 -6.257 16.330 1.00 97.50 83 LEU A N 1
ATOM 684 C CA . LEU A 1 83 ? -7.483 -6.409 14.990 1.00 97.50 83 LEU A CA 1
ATOM 685 C C . LEU A 1 83 ? -7.394 -7.905 14.688 1.00 97.50 83 LEU A C 1
ATOM 687 O O . LEU A 1 83 ? -6.802 -8.652 15.467 1.00 97.50 83 LEU A O 1
ATOM 691 N N . VAL A 1 84 ? -8.015 -8.337 13.599 1.00 97.38 84 VAL A N 1
ATOM 692 C CA . VAL A 1 84 ? -8.070 -9.737 13.183 1.00 97.38 84 VAL A CA 1
ATOM 693 C C . VAL A 1 84 ? -7.377 -9.859 11.830 1.00 97.38 84 VAL A C 1
ATOM 695 O O . VAL A 1 84 ? -7.792 -9.165 10.900 1.00 97.38 84 VAL A O 1
ATOM 698 N N . PRO A 1 85 ? -6.333 -10.695 11.698 1.00 96.31 85 PRO A N 1
ATOM 699 C CA . PRO A 1 85 ? -5.764 -11.003 10.395 1.00 96.31 85 PRO A CA 1
ATOM 700 C C . PRO A 1 85 ? -6.749 -11.848 9.582 1.00 96.31 85 PRO A C 1
ATOM 702 O O . PRO A 1 85 ? -7.395 -12.745 10.125 1.00 96.31 85 PRO A O 1
ATOM 705 N N . ILE A 1 86 ? -6.865 -11.552 8.291 1.00 95.00 86 ILE A N 1
ATOM 706 C CA . ILE A 1 86 ? -7.631 -12.364 7.349 1.00 95.00 86 ILE A CA 1
ATOM 707 C C . ILE A 1 86 ? -6.668 -13.339 6.695 1.00 95.00 86 ILE A C 1
ATOM 709 O O . ILE A 1 86 ? -5.740 -12.947 5.988 1.00 95.00 86 ILE A O 1
ATOM 713 N N . THR A 1 87 ? -6.871 -14.617 6.978 1.00 94.94 87 THR A N 1
ATOM 714 C CA . THR A 1 87 ? -5.970 -15.691 6.577 1.00 94.94 87 THR A CA 1
ATOM 715 C C . THR A 1 87 ? -6.770 -16.857 5.990 1.00 94.94 87 THR A C 1
ATOM 717 O O . THR A 1 87 ? -7.982 -16.929 6.217 1.00 94.94 87 THR A O 1
ATOM 720 N N . PRO A 1 88 ? -6.133 -17.788 5.253 1.00 94.44 88 PRO A N 1
ATOM 721 C CA . PRO A 1 88 ? -6.824 -18.939 4.664 1.00 94.44 88 PRO A CA 1
ATOM 722 C C . PRO A 1 88 ? -7.523 -19.863 5.677 1.00 94.44 88 PRO A C 1
ATOM 724 O O . PRO A 1 88 ? -8.358 -20.675 5.293 1.00 94.44 88 PRO A O 1
ATOM 727 N N . GLU A 1 89 ? -7.199 -19.762 6.971 1.00 95.69 89 GLU A N 1
ATOM 728 C CA . GLU A 1 89 ? -7.896 -20.480 8.042 1.00 95.69 89 GLU A CA 1
ATOM 729 C C . GLU A 1 89 ? -9.337 -19.985 8.265 1.00 95.69 89 GLU A C 1
ATOM 731 O O . GLU A 1 89 ? -10.138 -20.705 8.865 1.00 95.69 89 GLU A O 1
ATOM 736 N N . ILE A 1 90 ? -9.682 -18.777 7.802 1.00 94.75 90 ILE A N 1
ATOM 737 C CA . ILE A 1 90 ? -11.055 -18.267 7.811 1.00 94.75 90 ILE A CA 1
ATOM 738 C C . ILE A 1 90 ? -11.736 -18.736 6.517 1.00 94.75 90 ILE A C 1
ATOM 740 O O . ILE A 1 90 ? -11.353 -18.278 5.441 1.00 94.75 90 ILE A O 1
ATOM 744 N N . PRO A 1 91 ? -12.740 -19.630 6.587 1.00 95.62 91 PRO A N 1
ATOM 745 C CA . PRO A 1 91 ? -13.391 -20.134 5.388 1.00 95.62 91 PRO A CA 1
ATOM 746 C C . PRO A 1 91 ? -14.166 -19.021 4.683 1.00 95.62 91 PRO A C 1
ATOM 748 O O . PRO A 1 91 ? -14.819 -18.195 5.327 1.00 95.62 91 PRO A O 1
ATOM 751 N N . GLU A 1 92 ? -14.130 -19.037 3.353 1.00 95.31 92 GLU A N 1
ATOM 752 C CA . GLU A 1 92 ? -14.967 -18.154 2.550 1.00 95.31 92 GLU A CA 1
ATOM 753 C C . GLU A 1 92 ? -16.450 -18.487 2.751 1.00 95.31 92 GLU A C 1
ATOM 755 O O . GLU A 1 92 ? -16.849 -19.650 2.842 1.00 95.31 92 GLU A O 1
ATOM 760 N N . GLU A 1 93 ? -17.285 -17.452 2.801 1.00 97.06 93 GLU A N 1
ATOM 761 C CA . GLU A 1 93 ? -18.732 -17.621 2.780 1.00 97.06 93 GLU A CA 1
ATOM 762 C C . GLU A 1 93 ? -19.190 -17.781 1.322 1.00 97.06 93 GLU A C 1
ATOM 764 O O . GLU A 1 93 ? -18.876 -16.955 0.466 1.00 97.06 93 GLU A O 1
ATOM 769 N N . GLU A 1 94 ? -19.907 -18.869 1.034 1.00 97.88 94 GLU A N 1
ATOM 770 C CA . GLU A 1 94 ? -20.169 -19.358 -0.326 1.00 97.88 94 GLU A CA 1
ATOM 771 C C . GLU A 1 94 ? -20.867 -18.332 -1.233 1.00 97.88 94 GLU A C 1
ATOM 773 O O . GLU A 1 94 ? -20.517 -18.194 -2.412 1.00 97.88 94 GLU A O 1
ATOM 778 N N . THR A 1 95 ? -21.839 -17.582 -0.703 1.00 98.12 95 THR A N 1
ATOM 779 C CA . THR A 1 95 ? -22.586 -16.604 -1.505 1.00 98.12 95 THR A CA 1
ATOM 780 C C . THR A 1 95 ? -21.727 -15.386 -1.844 1.00 98.12 95 THR A C 1
ATOM 782 O O . THR A 1 95 ? -21.706 -14.946 -2.997 1.00 98.12 95 THR A O 1
ATOM 785 N N . THR A 1 96 ? -20.938 -14.897 -0.888 1.00 96.62 96 THR A N 1
ATOM 786 C CA . THR A 1 96 ? -19.971 -13.809 -1.075 1.00 96.62 96 THR A CA 1
ATOM 787 C C . THR A 1 96 ? -18.865 -14.221 -2.043 1.00 96.62 96 THR A C 1
ATOM 789 O O . THR A 1 96 ? -18.560 -13.474 -2.976 1.00 96.62 96 THR A O 1
ATOM 792 N N . ALA A 1 97 ? -18.315 -15.428 -1.883 1.00 96.62 97 ALA A N 1
ATOM 793 C CA . ALA A 1 97 ? -17.298 -15.985 -2.770 1.00 96.62 97 ALA A CA 1
ATOM 794 C C . ALA A 1 97 ? -17.805 -16.082 -4.213 1.00 96.62 97 ALA A C 1
ATOM 796 O O . ALA A 1 97 ? -17.116 -15.684 -5.150 1.00 96.62 97 ALA A O 1
ATOM 797 N N . SER A 1 98 ? -19.045 -16.538 -4.407 1.00 98.06 98 SER A N 1
ATOM 798 C CA . SER A 1 98 ? -19.666 -16.625 -5.733 1.00 98.06 98 SER A CA 1
ATOM 799 C C . SER A 1 98 ? -19.759 -15.258 -6.421 1.00 98.06 98 SER A C 1
ATOM 801 O O . SER A 1 98 ? -19.448 -15.138 -7.608 1.00 98.06 98 SER A O 1
ATOM 803 N N . VAL A 1 99 ? -20.132 -14.209 -5.680 1.00 98.25 99 VAL A N 1
ATOM 804 C CA . VAL A 1 99 ? -20.193 -12.834 -6.206 1.00 98.25 99 VAL A CA 1
ATOM 805 C C . VAL A 1 99 ? -18.796 -12.301 -6.532 1.00 98.25 99 VAL A C 1
ATOM 807 O O . VAL A 1 99 ? -18.599 -11.729 -7.605 1.00 98.25 99 VAL A O 1
ATOM 810 N N . ALA A 1 100 ? -17.820 -12.499 -5.644 1.00 96.50 100 ALA A N 1
ATOM 811 C CA . ALA A 1 100 ? -16.443 -12.060 -5.866 1.00 96.50 100 ALA A CA 1
ATOM 812 C C . ALA A 1 100 ? -15.822 -12.749 -7.092 1.00 96.50 100 ALA A C 1
ATOM 814 O O . ALA A 1 100 ? -15.296 -12.079 -7.983 1.00 96.50 100 ALA A O 1
ATOM 815 N N . ASN A 1 101 ? -15.972 -14.072 -7.186 1.00 97.50 101 ASN A N 1
ATOM 816 C CA . ASN A 1 101 ? -15.468 -14.873 -8.297 1.00 97.50 101 ASN A CA 1
ATOM 817 C C . ASN A 1 101 ? -16.112 -14.485 -9.629 1.00 97.50 101 ASN A C 1
ATOM 819 O O . ASN A 1 101 ? -15.428 -14.454 -10.649 1.00 97.50 101 ASN A O 1
ATOM 823 N N . TYR A 1 102 ? -17.402 -14.139 -9.645 1.00 98.06 102 TYR A N 1
ATOM 824 C CA . TYR A 1 102 ? -18.055 -13.642 -10.857 1.00 98.06 102 TYR A CA 1
ATOM 825 C C . TYR A 1 102 ? -17.367 -12.380 -11.401 1.00 98.06 102 TYR A C 1
ATOM 827 O O . TYR A 1 102 ? -16.993 -12.340 -12.575 1.00 98.06 102 TYR A O 1
ATOM 835 N N . TRP A 1 103 ? -17.147 -11.370 -10.553 1.00 98.00 103 TRP A N 1
ATOM 836 C CA . TRP A 1 103 ? -16.495 -10.123 -10.968 1.00 98.00 103 TRP A CA 1
ATOM 837 C C . TRP A 1 103 ? -15.023 -10.317 -11.323 1.00 98.00 103 TRP A C 1
ATOM 839 O O . TRP A 1 103 ? -14.555 -9.736 -12.303 1.00 98.00 103 TRP A O 1
ATOM 849 N N . PHE A 1 104 ? -14.310 -11.161 -10.576 1.00 95.69 104 PHE A N 1
ATOM 850 C CA . PHE A 1 104 ? -12.937 -11.535 -10.901 1.00 95.69 104 PHE A CA 1
ATOM 851 C C . PHE A 1 104 ? -12.856 -12.175 -12.293 1.00 95.69 104 PHE A C 1
ATOM 853 O O . PHE A 1 104 ? -12.107 -11.707 -13.149 1.00 95.69 104 PHE A O 1
ATOM 860 N N . ASN A 1 105 ? -13.696 -13.178 -12.563 1.00 97.06 105 ASN A N 1
ATOM 861 C CA . ASN A 1 105 ? -13.725 -13.878 -13.845 1.00 97.06 105 ASN A CA 1
ATOM 862 C C . ASN A 1 105 ? -14.111 -12.956 -15.008 1.00 97.06 105 ASN A C 1
ATOM 864 O O . ASN A 1 105 ? -13.532 -13.069 -16.088 1.00 97.06 105 ASN A O 1
ATOM 868 N N . LEU A 1 106 ? -15.039 -12.015 -14.800 1.00 97.56 106 LEU A N 1
ATOM 869 C CA . LEU A 1 106 ? -15.331 -10.978 -15.794 1.00 97.56 106 LEU A CA 1
ATOM 870 C C . LEU A 1 106 ? -14.120 -10.079 -16.070 1.00 97.56 106 LEU A C 1
ATOM 872 O O . LEU A 1 106 ? -13.870 -9.740 -17.224 1.00 97.56 106 LEU A O 1
ATOM 876 N N . GLY A 1 107 ? -13.355 -9.711 -15.039 1.00 95.44 107 GLY A N 1
ATOM 877 C CA . GLY A 1 107 ? -12.107 -8.963 -15.198 1.00 95.44 107 GLY A CA 1
ATOM 878 C C . GLY A 1 107 ? -11.078 -9.723 -16.039 1.00 95.44 107 GLY A C 1
ATOM 879 O O . GLY A 1 107 ? -10.522 -9.163 -16.984 1.00 95.44 107 GLY A O 1
ATOM 880 N N . ILE A 1 108 ? -10.888 -11.016 -15.759 1.00 96.25 108 ILE A N 1
ATOM 881 C CA . ILE A 1 108 ? -10.015 -11.903 -16.544 1.00 96.25 108 ILE A CA 1
ATOM 882 C C . ILE A 1 108 ? -10.467 -11.977 -18.008 1.00 96.25 108 ILE A C 1
ATOM 884 O O . ILE A 1 108 ? -9.647 -11.787 -18.905 1.00 96.25 108 ILE A O 1
ATOM 888 N N . GLN A 1 109 ? -11.766 -12.165 -18.261 1.00 97.25 109 GLN A N 1
ATOM 889 C CA . GLN A 1 109 ? -12.323 -12.154 -19.621 1.00 97.25 109 GLN A CA 1
ATOM 890 C C . GLN A 1 109 ? -12.104 -10.807 -20.324 1.00 97.25 109 GLN A C 1
ATOM 892 O O . GLN A 1 109 ? -11.811 -10.773 -21.518 1.00 97.25 109 GLN A O 1
ATOM 897 N N . GLY A 1 110 ? -12.206 -9.694 -19.592 1.00 96.31 110 GLY A N 1
ATOM 898 C CA . GLY A 1 110 ? -11.911 -8.359 -20.109 1.00 96.31 110 GLY A CA 1
ATOM 899 C C . GLY A 1 110 ? -10.461 -8.219 -20.578 1.00 96.31 110 GLY A C 1
ATOM 900 O O . GLY A 1 110 ? -10.223 -7.708 -21.670 1.00 96.31 110 GLY A O 1
ATOM 901 N N . PHE A 1 111 ? -9.495 -8.723 -19.803 1.00 95.44 111 PHE A N 1
ATOM 902 C CA . PHE A 1 111 ? -8.093 -8.760 -20.227 1.00 95.44 111 PHE A CA 1
ATOM 903 C C . PHE A 1 111 ? -7.892 -9.642 -21.464 1.00 95.44 111 PHE A C 1
ATOM 905 O O . PHE A 1 111 ? -7.246 -9.211 -22.418 1.00 95.44 111 PHE A O 1
ATOM 912 N N . GLN A 1 112 ? -8.511 -10.823 -21.498 1.00 97.25 112 GLN A N 1
ATOM 913 C CA . GLN A 1 112 ? -8.455 -11.724 -22.655 1.00 97.25 112 GLN A CA 1
ATOM 914 C C . GLN A 1 112 ? -9.016 -11.083 -23.928 1.00 97.25 112 GLN A C 1
ATOM 916 O O . GLN A 1 112 ? -8.413 -11.178 -24.994 1.00 97.25 112 GLN A O 1
ATOM 921 N N . ALA A 1 113 ? -10.121 -10.343 -23.823 1.00 97.38 113 ALA A N 1
ATOM 922 C CA . ALA A 1 113 ? -10.695 -9.610 -24.950 1.00 97.38 113 ALA A CA 1
ATOM 923 C C . ALA A 1 113 ? -9.774 -8.496 -25.490 1.00 97.38 113 ALA A C 1
ATOM 925 O O . ALA A 1 113 ? -9.896 -8.112 -26.653 1.00 97.38 113 ALA A O 1
ATOM 926 N N . LEU A 1 114 ? -8.844 -7.989 -24.672 1.00 94.75 114 LEU A N 1
ATOM 927 C CA . LEU A 1 114 ? -7.804 -7.037 -25.078 1.00 94.75 114 LEU A CA 1
ATOM 928 C C . LEU A 1 114 ? -6.541 -7.721 -25.640 1.00 94.75 114 LEU A C 1
ATOM 930 O O . LEU A 1 114 ? -5.602 -7.026 -26.024 1.00 94.75 114 LEU A O 1
ATOM 934 N N . GLY A 1 115 ? -6.521 -9.057 -25.715 1.00 96.00 115 GLY A N 1
ATOM 935 C CA . GLY A 1 115 ? -5.396 -9.847 -26.224 1.00 96.00 115 GLY A CA 1
ATOM 936 C C . GLY A 1 115 ? -4.327 -10.174 -25.181 1.00 96.00 115 GLY A C 1
ATOM 937 O O . GLY A 1 115 ? -3.219 -10.555 -25.552 1.00 96.00 115 GLY A O 1
ATOM 938 N N . TYR A 1 116 ? -4.635 -10.001 -23.895 1.00 95.94 116 TYR A N 1
ATOM 939 C CA . TYR A 1 116 ? -3.788 -10.462 -22.798 1.00 95.94 116 TYR A CA 1
ATOM 940 C C . TYR A 1 116 ? -4.083 -11.931 -22.466 1.00 95.94 116 TYR A C 1
ATOM 942 O O . TYR A 1 116 ? -5.207 -12.400 -22.606 1.00 95.94 116 TYR A O 1
ATOM 950 N N . GLU A 1 117 ? -3.091 -12.634 -21.936 1.00 97.25 117 GLU A N 1
ATOM 951 C CA . GLU A 1 117 ? -3.179 -13.985 -21.384 1.00 97.25 117 GLU A CA 1
ATOM 952 C C . GLU A 1 117 ? -2.855 -13.935 -19.878 1.00 97.25 117 GLU A C 1
ATOM 954 O O . GLU A 1 117 ? -1.721 -14.199 -19.480 1.00 97.25 117 GLU A O 1
ATOM 959 N N . PRO A 1 118 ? -3.816 -13.583 -18.996 1.00 96.62 118 PRO A N 1
ATOM 960 C CA . PRO A 1 118 ? -3.535 -13.304 -17.582 1.00 96.62 118 PRO A CA 1
ATOM 961 C C . PRO A 1 118 ? -2.828 -14.436 -16.824 1.00 96.62 118 PRO A C 1
ATOM 963 O O . PRO A 1 118 ? -2.023 -14.163 -15.936 1.00 96.62 118 PRO A O 1
ATOM 966 N N . ASN A 1 119 ? -3.098 -15.691 -17.196 1.00 95.81 119 ASN A N 1
ATOM 967 C CA . ASN A 1 119 ? -2.514 -16.884 -16.576 1.00 95.81 119 ASN A CA 1
ATOM 968 C C . ASN A 1 119 ? -1.158 -17.289 -17.180 1.00 95.81 119 ASN A C 1
ATOM 970 O O . ASN A 1 119 ? -0.552 -18.254 -16.715 1.00 95.81 119 ASN A O 1
ATOM 974 N N . GLU A 1 120 ? -0.691 -16.607 -18.230 1.00 97.94 120 GLU A N 1
ATOM 975 C CA . GLU A 1 120 ? 0.613 -16.879 -18.826 1.00 97.94 120 GLU A CA 1
ATOM 976 C C . GLU A 1 120 ? 1.714 -16.601 -17.800 1.00 97.94 120 GLU A C 1
ATOM 978 O O . GLU A 1 120 ? 1.771 -15.525 -17.200 1.00 97.94 120 GLU A O 1
ATOM 983 N N . ILE A 1 121 ? 2.601 -17.576 -17.604 1.00 98.12 121 ILE A N 1
ATOM 984 C CA . ILE A 1 121 ? 3.784 -17.412 -16.764 1.00 98.12 121 ILE A CA 1
ATOM 985 C C . ILE A 1 121 ? 4.812 -16.600 -17.548 1.00 98.12 121 ILE A C 1
ATOM 987 O O . ILE A 1 121 ? 5.332 -17.053 -18.565 1.00 98.12 121 ILE A O 1
ATOM 991 N N . VAL A 1 122 ? 5.129 -15.412 -17.043 1.00 96.06 122 VAL A N 1
ATOM 992 C CA . VAL A 1 122 ? 6.110 -14.496 -17.638 1.00 96.06 122 VAL A CA 1
ATOM 993 C C . VAL A 1 122 ? 7.507 -14.758 -17.078 1.00 96.06 122 VAL A C 1
ATOM 995 O O . VAL A 1 122 ? 8.505 -14.570 -17.772 1.00 96.06 122 VAL A O 1
ATOM 998 N N . SER A 1 123 ? 7.604 -15.174 -15.812 1.00 95.25 123 SER A N 1
ATOM 999 C CA . SER A 1 123 ? 8.883 -15.458 -15.160 1.00 95.25 123 SER A CA 1
ATOM 1000 C C . SER A 1 123 ? 8.712 -16.334 -13.919 1.00 95.25 123 SER A C 1
ATOM 1002 O O . SER A 1 123 ? 7.630 -16.401 -13.342 1.00 95.25 123 SER A O 1
ATOM 1004 N N . CYS A 1 124 ? 9.809 -16.945 -13.472 1.00 96.44 124 CYS A N 1
ATOM 1005 C CA . CYS A 1 124 ? 9.910 -17.605 -12.174 1.00 96.44 124 CYS A CA 1
ATOM 1006 C C . CYS A 1 124 ? 11.089 -17.007 -11.396 1.00 96.44 124 CYS A C 1
ATOM 1008 O O . CYS A 1 124 ? 12.233 -17.045 -11.855 1.00 96.44 124 CYS A O 1
ATOM 1010 N N . LEU A 1 125 ? 10.819 -16.459 -10.214 1.00 95.94 125 LEU A N 1
ATOM 1011 C CA . LEU A 1 125 ? 11.823 -15.912 -9.312 1.00 95.94 125 LEU A CA 1
ATOM 1012 C C . LEU A 1 125 ? 12.561 -17.033 -8.567 1.00 95.94 125 LEU A C 1
ATOM 1014 O O . LEU A 1 125 ? 11.938 -18.023 -8.170 1.00 95.94 125 LEU A O 1
ATOM 1018 N N . PRO A 1 126 ? 13.874 -16.881 -8.317 1.00 96.50 126 PRO A N 1
ATOM 1019 C CA . PRO A 1 126 ? 14.595 -17.770 -7.416 1.00 96.50 126 PRO A CA 1
ATOM 1020 C C . PRO A 1 126 ? 13.988 -17.770 -6.006 1.00 96.50 126 PRO A C 1
ATOM 1022 O O . PRO A 1 126 ? 13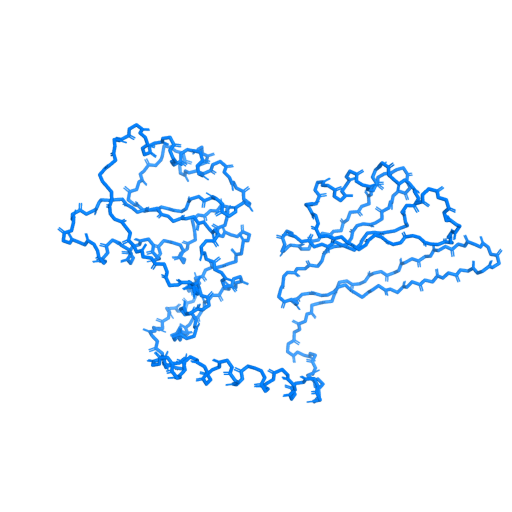.461 -16.759 -5.541 1.00 96.50 126 PRO A O 1
ATOM 1025 N N . ILE A 1 127 ? 14.126 -18.894 -5.300 1.00 95.12 127 ILE A N 1
ATOM 1026 C CA . ILE A 1 127 ? 13.661 -19.041 -3.914 1.00 95.12 127 ILE A CA 1
ATOM 1027 C C . ILE A 1 127 ? 14.269 -17.938 -3.034 1.00 95.12 127 ILE A C 1
ATOM 1029 O O . ILE A 1 127 ? 15.477 -17.696 -3.072 1.00 95.12 127 ILE A O 1
ATOM 1033 N N . GLY A 1 128 ? 13.425 -17.291 -2.229 1.00 94.62 128 GLY A N 1
ATOM 1034 C CA . GLY A 1 128 ? 13.820 -16.218 -1.311 1.00 94.62 128 GLY A CA 1
ATOM 1035 C C . GLY A 1 128 ? 13.977 -14.840 -1.960 1.00 94.62 128 GLY A C 1
ATOM 1036 O O . GLY A 1 128 ? 14.269 -13.879 -1.251 1.00 94.62 128 GLY A O 1
ATOM 1037 N N . ILE A 1 129 ? 13.779 -14.716 -3.277 1.00 96.81 129 ILE A N 1
ATOM 1038 C CA . ILE A 1 129 ? 13.707 -13.417 -3.947 1.00 96.81 129 ILE A CA 1
ATOM 1039 C C . ILE A 1 129 ? 12.266 -12.922 -3.946 1.00 96.81 129 ILE A C 1
ATOM 1041 O O . ILE A 1 129 ? 11.348 -13.611 -4.388 1.00 96.81 129 ILE A O 1
ATOM 1045 N N . GLU A 1 130 ? 12.101 -11.689 -3.482 1.00 97.00 130 GLU A N 1
ATOM 1046 C CA . GLU A 1 130 ? 10.813 -11.025 -3.358 1.00 97.00 130 GLU A CA 1
ATOM 1047 C C . GLU A 1 130 ? 10.820 -9.718 -4.151 1.00 97.00 130 GLU A C 1
ATOM 1049 O O . GLU A 1 130 ? 11.730 -8.893 -4.024 1.00 97.00 130 GLU A O 1
ATOM 1054 N N . LEU A 1 131 ? 9.790 -9.505 -4.965 1.00 97.50 131 LEU A N 1
ATOM 1055 C CA . LEU A 1 131 ? 9.551 -8.219 -5.606 1.00 97.50 131 LEU A CA 1
ATOM 1056 C C . LEU A 1 131 ? 8.509 -7.460 -4.788 1.00 97.50 131 LEU A C 1
ATOM 1058 O O . LEU A 1 131 ? 7.305 -7.581 -5.010 1.00 97.50 131 LEU A O 1
ATOM 1062 N N . ASP A 1 132 ? 9.000 -6.687 -3.823 1.00 97.06 132 ASP A N 1
ATOM 1063 C CA . ASP A 1 132 ? 8.165 -5.863 -2.952 1.00 97.06 132 ASP A CA 1
ATOM 1064 C C . ASP A 1 132 ? 7.551 -4.683 -3.724 1.00 97.06 132 ASP A C 1
ATOM 1066 O O . ASP A 1 132 ? 8.252 -3.758 -4.157 1.00 97.06 132 ASP A O 1
ATOM 1070 N N . GLY A 1 133 ? 6.232 -4.751 -3.903 1.00 96.06 133 GLY A N 1
ATOM 1071 C CA . GLY A 1 133 ? 5.383 -3.737 -4.511 1.00 96.06 133 GLY A CA 1
ATOM 1072 C C . GLY A 1 133 ? 4.418 -3.066 -3.536 1.00 96.06 133 GLY A C 1
ATOM 1073 O O . GLY A 1 133 ? 3.476 -2.405 -3.984 1.00 96.06 133 GLY A O 1
ATOM 1074 N N . GLN A 1 134 ? 4.625 -3.229 -2.226 1.00 93.62 134 GLN A N 1
ATOM 1075 C CA . GLN A 1 134 ? 3.798 -2.602 -1.203 1.00 93.62 134 GLN A CA 1
ATOM 1076 C C . GLN A 1 134 ? 3.934 -1.081 -1.250 1.00 93.62 134 GLN A C 1
ATOM 1078 O O . GLN A 1 134 ? 5.017 -0.527 -1.481 1.00 93.62 134 GLN A O 1
ATOM 1083 N N . VAL A 1 135 ? 2.827 -0.386 -0.989 1.00 91.50 135 VAL A N 1
ATOM 1084 C CA . VAL A 1 135 ? 2.761 1.079 -0.995 1.00 91.50 135 VAL A CA 1
ATOM 1085 C C . VAL A 1 135 ? 3.756 1.687 -0.002 1.00 91.50 135 VAL A C 1
ATOM 1087 O O . VAL A 1 135 ? 4.463 2.633 -0.360 1.00 91.50 135 VAL A O 1
ATOM 1090 N N . GLN A 1 136 ? 3.858 1.113 1.199 1.00 89.00 136 GLN A N 1
ATOM 1091 C CA . GLN A 1 136 ? 4.769 1.560 2.261 1.00 89.00 136 GLN A CA 1
ATOM 1092 C C . GLN A 1 136 ? 6.254 1.487 1.864 1.00 89.00 136 GLN A C 1
ATOM 1094 O O . GLN A 1 136 ? 7.052 2.331 2.284 1.00 89.00 136 GLN A O 1
ATOM 1099 N N . SER A 1 137 ? 6.618 0.517 1.020 1.00 93.81 137 SER A N 1
ATOM 1100 C CA . SER A 1 137 ? 7.993 0.281 0.576 1.00 93.81 137 SER A CA 1
ATOM 1101 C C . SER A 1 137 ? 8.317 1.110 -0.661 1.00 93.81 137 SER A C 1
ATOM 1103 O O . SER A 1 137 ? 9.215 1.954 -0.636 1.00 93.81 137 SER A O 1
ATOM 1105 N N . CYS A 1 138 ? 7.522 0.959 -1.727 1.00 95.62 138 CYS A N 1
ATOM 1106 C CA . CYS A 1 138 ? 7.755 1.612 -3.020 1.00 95.62 138 CYS A CA 1
ATOM 1107 C C . CYS A 1 138 ? 7.704 3.143 -2.955 1.00 95.62 138 CYS A C 1
ATOM 1109 O O . CYS A 1 138 ? 8.212 3.813 -3.854 1.00 95.62 138 CYS A O 1
ATOM 1111 N N . ARG A 1 139 ? 7.081 3.717 -1.918 1.00 94.75 139 ARG A N 1
ATOM 1112 C CA . ARG A 1 139 ? 7.013 5.169 -1.697 1.00 94.75 139 ARG A CA 1
ATOM 1113 C C . ARG A 1 139 ? 8.043 5.686 -0.693 1.00 94.75 139 ARG A C 1
ATOM 1115 O O . ARG A 1 139 ? 7.986 6.854 -0.322 1.00 94.75 139 ARG A O 1
ATOM 1122 N N . ARG A 1 140 ? 8.961 4.848 -0.212 1.00 92.44 140 ARG A N 1
ATOM 1123 C CA . ARG A 1 140 ? 9.925 5.214 0.840 1.00 92.44 140 ARG A CA 1
ATOM 1124 C C . ARG A 1 140 ? 11.360 4.838 0.497 1.00 92.44 140 ARG A C 1
ATOM 1126 O O . ARG A 1 140 ? 12.278 5.541 0.923 1.00 92.44 140 ARG A O 1
ATOM 1133 N N . CYS A 1 141 ? 11.553 3.748 -0.236 1.00 92.38 141 CYS A N 1
ATOM 1134 C CA . CYS A 1 141 ? 12.858 3.264 -0.660 1.00 92.38 141 CYS A CA 1
ATOM 1135 C C . CYS A 1 141 ? 12.786 2.589 -2.037 1.00 92.38 141 CYS A C 1
ATOM 1137 O O . CYS A 1 141 ? 11.713 2.332 -2.584 1.00 92.38 141 CYS A O 1
ATOM 1139 N N . ILE A 1 142 ? 13.958 2.317 -2.609 1.00 93.81 142 ILE A N 1
ATOM 1140 C CA . ILE A 1 142 ? 14.077 1.515 -3.826 1.00 93.81 142 ILE A CA 1
ATOM 1141 C C . ILE A 1 142 ? 13.925 0.043 -3.435 1.00 93.81 142 ILE A C 1
ATOM 1143 O O . ILE A 1 142 ? 14.757 -0.497 -2.708 1.00 93.81 142 ILE A O 1
ATOM 1147 N N . THR A 1 143 ? 12.879 -0.605 -3.938 1.00 96.00 143 THR A N 1
ATOM 1148 C CA . THR A 1 143 ? 12.672 -2.056 -3.829 1.00 96.00 143 THR A CA 1
ATOM 1149 C C . THR A 1 143 ? 13.246 -2.785 -5.044 1.00 96.00 143 THR A C 1
ATOM 1151 O O . THR A 1 143 ? 13.473 -2.172 -6.094 1.00 96.00 143 THR A O 1
ATOM 1154 N N . LEU A 1 144 ? 13.410 -4.110 -4.952 1.00 96.31 144 LEU A N 1
ATOM 1155 C CA . LEU A 1 144 ? 13.789 -4.933 -6.108 1.00 96.31 144 LEU A CA 1
ATOM 1156 C C . LEU A 1 144 ? 12.798 -4.785 -7.273 1.00 96.31 144 LEU A C 1
ATOM 1158 O O . LEU A 1 144 ? 13.229 -4.731 -8.423 1.00 96.31 144 LEU A O 1
ATOM 1162 N N . LEU A 1 145 ? 11.497 -4.634 -6.991 1.00 97.19 145 LEU A N 1
ATOM 1163 C CA . LEU A 1 145 ? 10.486 -4.396 -8.022 1.00 97.19 145 LEU A CA 1
ATOM 1164 C C . LEU A 1 145 ? 10.721 -3.065 -8.745 1.00 97.19 145 LEU A C 1
ATOM 1166 O O . LEU A 1 145 ? 10.795 -3.030 -9.972 1.00 97.19 145 LEU A O 1
ATOM 1170 N N . THR A 1 146 ? 10.880 -1.966 -8.000 1.00 96.31 146 THR A N 1
ATOM 1171 C CA . THR A 1 146 ? 11.116 -0.646 -8.613 1.00 96.31 146 THR A CA 1
ATOM 1172 C C . THR A 1 146 ? 12.432 -0.596 -9.393 1.00 96.31 146 THR A C 1
ATOM 1174 O O . THR A 1 146 ? 12.486 0.002 -10.469 1.00 96.31 146 THR A O 1
ATOM 1177 N N . ALA A 1 147 ? 13.474 -1.281 -8.910 1.00 94.69 147 ALA A N 1
ATOM 1178 C CA . ALA A 1 147 ? 14.741 -1.419 -9.617 1.00 94.69 147 ALA A CA 1
ATOM 1179 C C . ALA A 1 147 ? 14.580 -2.216 -10.923 1.00 94.69 147 ALA A C 1
ATOM 1181 O O . ALA A 1 147 ? 15.067 -1.779 -11.965 1.00 94.69 147 ALA A O 1
ATOM 1182 N N . ALA A 1 148 ? 13.846 -3.334 -10.899 1.00 94.81 148 ALA A N 1
ATOM 1183 C CA . ALA A 1 148 ? 13.569 -4.145 -12.084 1.00 94.81 148 ALA A CA 1
ATOM 1184 C C . ALA A 1 148 ? 12.767 -3.373 -13.147 1.00 94.81 148 ALA A C 1
ATOM 1186 O O . ALA A 1 148 ? 13.084 -3.448 -14.338 1.00 94.81 148 ALA A O 1
ATOM 1187 N N . ILE A 1 149 ? 11.778 -2.572 -12.733 1.00 95.38 149 ILE A N 1
ATOM 1188 C CA . ILE A 1 149 ? 11.031 -1.688 -13.642 1.00 95.38 149 ILE A CA 1
ATOM 1189 C C . ILE A 1 149 ? 11.978 -0.659 -14.278 1.00 95.38 149 ILE A C 1
ATOM 1191 O O . ILE A 1 149 ? 11.986 -0.496 -15.499 1.00 95.38 149 ILE A O 1
ATOM 1195 N N . CYS A 1 150 ? 12.822 -0.004 -13.478 1.00 94.44 150 CYS A N 1
ATOM 1196 C CA . CYS A 1 150 ? 1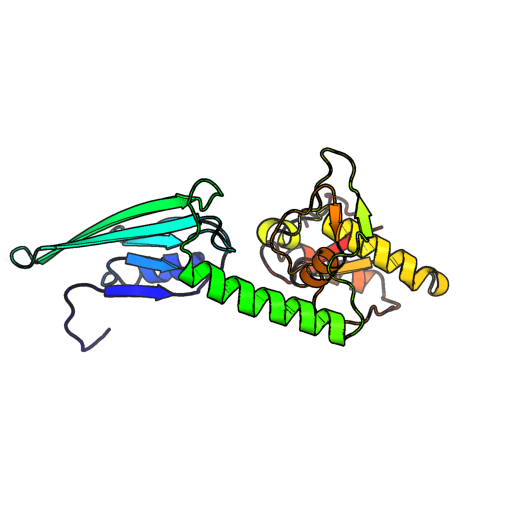3.810 0.957 -13.969 1.00 94.44 150 CYS A CA 1
ATOM 1197 C C . CYS A 1 150 ? 14.809 0.339 -14.964 1.00 94.44 150 CYS A C 1
ATOM 1199 O O . CYS A 1 150 ? 15.079 0.941 -16.005 1.00 94.44 150 CYS A O 1
ATOM 1201 N N . GLU A 1 151 ? 15.342 -0.856 -14.690 1.00 93.62 151 GLU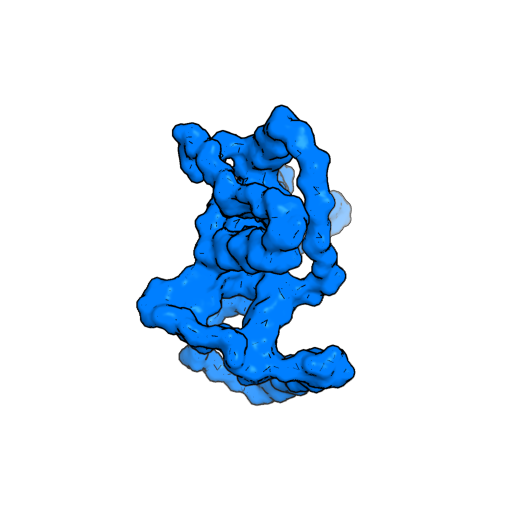 A N 1
ATOM 1202 C CA . GLU A 1 151 ? 16.231 -1.562 -15.628 1.00 93.62 151 GLU A CA 1
ATOM 1203 C C . GLU A 1 151 ? 15.485 -1.982 -16.905 1.00 93.62 151 GLU A C 1
ATOM 1205 O O . GLU A 1 151 ? 16.020 -1.836 -18.004 1.00 93.62 151 GLU A O 1
ATOM 1210 N N . THR A 1 152 ? 14.217 -2.392 -16.810 1.00 92.69 152 THR A N 1
ATOM 1211 C CA . THR A 1 152 ? 13.386 -2.679 -17.993 1.00 92.69 152 THR A CA 1
ATOM 1212 C C . THR A 1 152 ? 13.235 -1.437 -18.873 1.00 92.69 152 THR A C 1
ATOM 1214 O O . THR A 1 152 ? 13.401 -1.504 -20.091 1.00 92.69 152 THR A O 1
ATOM 1217 N N . MET A 1 153 ? 13.011 -0.263 -18.274 1.00 93.69 153 MET A N 1
ATOM 1218 C CA . MET A 1 153 ? 12.961 0.996 -19.022 1.00 93.69 153 MET A CA 1
ATOM 1219 C C . MET A 1 153 ? 14.301 1.351 -19.685 1.00 93.69 153 MET A C 1
ATOM 1221 O O . MET A 1 153 ? 14.294 2.056 -20.695 1.00 93.69 153 MET A O 1
ATOM 1225 N N . LEU A 1 154 ? 15.450 0.915 -19.152 1.00 91.69 154 LEU A N 1
ATOM 1226 C CA . LEU A 1 154 ? 16.744 1.067 -19.834 1.00 91.69 154 LEU A CA 1
ATOM 1227 C C . LEU A 1 154 ? 16.813 0.174 -21.074 1.00 91.69 154 LEU A C 1
ATOM 1229 O O . LEU A 1 154 ? 17.155 0.662 -22.150 1.00 91.69 154 LEU A O 1
ATOM 1233 N N . LEU A 1 155 ? 16.428 -1.098 -20.944 1.00 92.12 155 LEU A N 1
ATOM 1234 C CA . LEU A 1 155 ? 16.424 -2.049 -22.059 1.00 92.12 155 LEU A CA 1
ATOM 1235 C C . LEU A 1 155 ? 15.540 -1.566 -23.218 1.00 92.12 155 LEU A C 1
ATOM 1237 O O . LEU A 1 155 ? 15.976 -1.579 -24.366 1.00 92.12 155 LEU A O 1
ATOM 1241 N N . LEU A 1 156 ? 14.351 -1.038 -22.914 1.00 92.88 156 LEU A N 1
ATOM 1242 C CA . LEU A 1 156 ? 13.400 -0.517 -23.909 1.00 92.88 156 LEU A CA 1
ATOM 1243 C C . LEU A 1 156 ? 13.899 0.704 -24.698 1.00 92.88 156 LEU A C 1
ATOM 1245 O O . LEU A 1 156 ? 13.269 1.117 -25.664 1.00 92.88 156 LEU A O 1
ATOM 1249 N N . THR A 1 157 ? 14.992 1.330 -24.271 1.00 94.12 157 THR A N 1
ATOM 1250 C CA . THR A 1 157 ? 15.440 2.638 -24.781 1.00 94.12 157 THR A CA 1
ATOM 1251 C C . THR A 1 157 ? 16.940 2.672 -25.052 1.00 94.12 157 THR A C 1
ATOM 1253 O O . THR A 1 157 ? 17.569 3.739 -25.077 1.00 94.12 157 THR A O 1
ATOM 1256 N N . VAL A 1 158 ? 17.519 1.487 -25.252 1.00 89.88 158 VAL A N 1
ATOM 1257 C CA . VAL A 1 158 ? 18.941 1.298 -25.538 1.00 89.88 158 VAL A CA 1
ATOM 1258 C C . VAL A 1 158 ? 19.375 2.088 -26.777 1.00 89.88 158 VAL A C 1
ATOM 1260 O O . VAL A 1 158 ? 20.435 2.714 -26.766 1.00 89.88 158 VAL A O 1
ATOM 1263 N N . GLU A 1 159 ? 18.520 2.170 -27.800 1.00 93.62 159 GLU A N 1
ATOM 1264 C CA . GLU A 1 159 ? 18.778 2.933 -29.030 1.00 93.62 159 GLU A CA 1
ATOM 1265 C C . GLU A 1 159 ? 18.912 4.440 -28.771 1.00 93.62 159 GLU A C 1
ATOM 1267 O O . GLU A 1 159 ? 19.699 5.125 -29.426 1.00 93.62 159 GLU A O 1
ATOM 1272 N N . ASN A 1 160 ? 18.214 4.959 -27.757 1.00 93.19 160 ASN A N 1
ATOM 1273 C CA . ASN A 1 160 ? 18.321 6.357 -27.348 1.00 93.19 160 ASN A CA 1
ATOM 1274 C C . ASN A 1 160 ? 19.545 6.635 -26.462 1.00 93.19 160 ASN A C 1
ATOM 1276 O O . ASN A 1 160 ? 19.715 7.768 -26.013 1.00 93.19 160 ASN A O 1
ATOM 1280 N N . LYS A 1 161 ? 20.385 5.624 -26.188 1.00 90.69 161 LYS A N 1
ATOM 1281 C CA . LYS A 1 161 ? 21.579 5.721 -25.330 1.00 90.69 161 LYS A CA 1
ATOM 1282 C C . LYS A 1 161 ? 21.266 6.295 -23.949 1.00 90.69 161 LYS A C 1
ATOM 1284 O O . LYS A 1 161 ? 22.030 7.091 -23.402 1.00 90.69 161 LYS A O 1
ATOM 1289 N N . THR A 1 162 ? 20.116 5.924 -23.394 1.00 92.31 162 THR A N 1
ATOM 1290 C CA . THR A 1 162 ? 19.710 6.472 -22.103 1.00 92.31 162 THR A CA 1
ATOM 1291 C C . THR A 1 162 ? 20.586 5.921 -20.983 1.00 92.31 162 THR A C 1
ATOM 1293 O O . THR A 1 162 ? 20.845 4.724 -20.920 1.00 92.31 162 THR A O 1
ATOM 1296 N N . THR A 1 163 ? 21.025 6.800 -20.085 1.00 90.94 163 THR A N 1
ATOM 1297 C CA . THR A 1 163 ? 21.950 6.476 -18.995 1.00 90.94 163 THR A CA 1
ATOM 1298 C C . THR A 1 163 ? 21.279 6.331 -17.632 1.00 90.94 163 THR A C 1
ATOM 1300 O O . THR A 1 163 ? 21.814 5.630 -16.781 1.00 90.94 163 THR A O 1
ATOM 1303 N N . ILE A 1 164 ? 20.138 6.992 -17.408 1.00 92.75 164 ILE A N 1
ATOM 1304 C CA . ILE A 1 164 ? 19.458 7.079 -16.108 1.00 92.75 164 ILE A CA 1
ATOM 1305 C C . ILE A 1 164 ? 17.956 6.875 -16.307 1.00 92.75 164 ILE A C 1
ATOM 1307 O O . ILE A 1 164 ? 17.369 7.370 -17.274 1.00 92.75 164 ILE A O 1
ATOM 1311 N N . ARG A 1 165 ? 17.323 6.169 -15.366 1.00 92.81 165 ARG A N 1
ATOM 1312 C CA . ARG A 1 165 ? 15.863 6.034 -15.290 1.00 92.81 165 ARG A CA 1
ATOM 1313 C C . ARG A 1 165 ? 15.356 6.418 -13.919 1.00 92.81 165 ARG A C 1
ATOM 1315 O O . ARG A 1 165 ? 16.031 6.177 -12.922 1.00 92.81 165 ARG A O 1
ATOM 1322 N N . ILE A 1 166 ? 14.169 7.011 -13.924 1.00 93.75 166 ILE A N 1
ATOM 1323 C CA . ILE A 1 166 ? 13.418 7.397 -12.740 1.00 93.75 166 ILE A CA 1
ATOM 1324 C C . ILE A 1 166 ? 11.963 6.976 -12.923 1.00 93.75 166 ILE A C 1
ATOM 1326 O O . ILE A 1 166 ? 11.428 7.038 -14.033 1.00 93.75 166 ILE A O 1
ATOM 1330 N N . ILE A 1 167 ? 11.333 6.573 -11.831 1.00 94.31 167 ILE A N 1
ATOM 1331 C CA . ILE A 1 167 ? 9.908 6.271 -11.739 1.00 94.31 167 ILE A CA 1
ATOM 1332 C C . ILE A 1 167 ? 9.425 6.722 -10.367 1.00 94.31 167 ILE A C 1
ATOM 1334 O O . ILE A 1 167 ? 10.141 6.589 -9.378 1.00 94.31 167 ILE A O 1
ATOM 1338 N N . ASN A 1 168 ? 8.221 7.273 -10.286 1.00 94.19 168 ASN A N 1
ATOM 1339 C CA . ASN A 1 168 ? 7.635 7.609 -8.999 1.00 94.19 168 ASN A CA 1
ATOM 1340 C C . ASN A 1 168 ? 6.945 6.376 -8.386 1.00 94.19 168 ASN A C 1
ATOM 1342 O O . ASN A 1 168 ? 6.270 5.626 -9.087 1.00 94.19 168 ASN A O 1
ATOM 1346 N N . GLY A 1 169 ? 7.053 6.177 -7.074 1.00 94.38 169 GLY A N 1
ATOM 1347 C CA . GLY A 1 169 ? 6.513 5.013 -6.364 1.00 94.38 169 GLY A CA 1
ATOM 1348 C C . GLY A 1 169 ? 5.000 4.852 -6.510 1.00 94.38 169 GLY A C 1
ATOM 1349 O O . GLY A 1 169 ? 4.487 3.740 -6.509 1.00 94.38 169 GLY A O 1
ATOM 1350 N N . GLY A 1 170 ? 4.270 5.952 -6.721 1.00 92.69 170 GLY A N 1
ATOM 1351 C CA . GLY A 1 170 ? 2.830 5.932 -6.990 1.00 92.69 170 GLY A CA 1
ATOM 1352 C C . GLY A 1 170 ? 2.434 5.198 -8.276 1.00 92.69 170 GLY A C 1
ATOM 1353 O O . GLY A 1 170 ? 1.267 4.820 -8.404 1.00 92.69 170 GLY A O 1
ATOM 1354 N N . ARG A 1 171 ? 3.388 4.981 -9.194 1.00 93.12 171 ARG A N 1
ATOM 1355 C CA . ARG A 1 171 ? 3.208 4.216 -10.434 1.00 93.12 171 ARG A CA 1
ATOM 1356 C C . ARG A 1 171 ? 3.098 2.707 -10.191 1.00 93.12 171 ARG A C 1
ATOM 1358 O O . ARG A 1 171 ? 2.467 2.037 -10.999 1.00 93.12 171 ARG A O 1
ATOM 1365 N N . VAL A 1 172 ? 3.659 2.189 -9.096 1.00 95.69 172 VAL A N 1
ATOM 1366 C CA . VAL A 1 172 ? 3.511 0.784 -8.687 1.00 95.69 172 VAL A CA 1
ATOM 1367 C C . VAL A 1 172 ? 2.196 0.633 -7.922 1.00 95.69 172 VAL A C 1
ATOM 1369 O O . VAL A 1 172 ? 1.967 1.340 -6.939 1.00 95.69 172 VAL A O 1
ATOM 1372 N N . ARG A 1 173 ? 1.294 -0.230 -8.405 1.00 94.06 173 ARG A N 1
ATOM 1373 C CA . ARG A 1 173 ? -0.107 -0.285 -7.932 1.00 94.06 173 ARG A CA 1
ATOM 1374 C C . ARG A 1 173 ? -0.504 -1.554 -7.191 1.00 94.06 173 ARG A C 1
ATOM 1376 O O . ARG A 1 173 ? -1.582 -1.579 -6.611 1.00 94.06 173 ARG A O 1
ATOM 1383 N N . ILE A 1 174 ? 0.358 -2.560 -7.204 1.00 93.19 174 ILE A N 1
ATOM 1384 C CA . ILE A 1 174 ? 0.044 -3.913 -6.761 1.00 93.19 174 ILE A CA 1
ATOM 1385 C C . ILE A 1 174 ? -0.270 -4.038 -5.259 1.00 93.19 174 ILE A C 1
ATOM 1387 O O . ILE A 1 174 ? -1.089 -4.878 -4.891 1.00 93.19 174 ILE A O 1
ATOM 1391 N N . ASP A 1 175 ? 0.372 -3.209 -4.429 1.00 92.75 175 ASP A N 1
ATOM 1392 C CA . ASP A 1 175 ? 0.291 -3.208 -2.961 1.00 92.75 175 ASP A CA 1
ATOM 1393 C C . ASP A 1 175 ? 0.433 -4.607 -2.322 1.00 92.75 175 ASP A C 1
ATOM 1395 O O . ASP A 1 175 ? -0.357 -5.020 -1.475 1.00 92.75 175 ASP A O 1
ATOM 1399 N N . ASP A 1 176 ? 1.429 -5.360 -2.794 1.00 92.75 176 ASP A N 1
ATOM 1400 C CA . ASP A 1 176 ? 1.698 -6.757 -2.436 1.00 92.75 176 ASP A CA 1
ATOM 1401 C C . ASP A 1 176 ? 3.165 -7.108 -2.739 1.00 92.75 176 ASP A C 1
ATOM 1403 O O . ASP A 1 176 ? 3.888 -6.321 -3.357 1.00 92.75 176 ASP A O 1
ATOM 1407 N N . ILE A 1 177 ? 3.601 -8.298 -2.333 1.00 94.88 177 ILE A N 1
ATOM 1408 C CA . ILE A 1 177 ? 4.941 -8.824 -2.579 1.00 94.88 177 ILE A CA 1
ATOM 1409 C C . ILE A 1 177 ? 4.849 -10.043 -3.501 1.00 94.88 177 ILE A C 1
ATOM 1411 O O . ILE A 1 177 ? 4.330 -11.091 -3.113 1.00 94.88 177 ILE A O 1
ATOM 1415 N N . LEU A 1 178 ? 5.414 -9.927 -4.704 1.00 96.88 178 LEU A N 1
ATOM 1416 C CA . LEU A 1 178 ? 5.452 -11.032 -5.662 1.00 96.88 178 LEU A CA 1
ATOM 1417 C C . LEU A 1 178 ? 6.606 -11.991 -5.358 1.00 96.88 178 LEU A C 1
ATOM 1419 O O . LEU A 1 178 ? 7.729 -11.563 -5.071 1.00 96.88 178 LEU A O 1
ATOM 1423 N N . ARG A 1 179 ? 6.327 -13.292 -5.460 1.00 96.69 179 ARG A N 1
ATOM 1424 C CA . ARG A 1 179 ? 7.248 -14.395 -5.160 1.00 96.69 179 ARG A CA 1
ATOM 1425 C C . ARG A 1 179 ? 7.085 -15.491 -6.199 1.00 96.69 179 ARG A C 1
ATOM 1427 O O . ARG A 1 179 ? 6.004 -15.650 -6.750 1.00 96.69 179 ARG A O 1
ATOM 1434 N N . GLU A 1 180 ? 8.139 -16.276 -6.399 1.00 96.19 180 GLU A N 1
ATOM 1435 C CA . GLU A 1 180 ? 8.094 -17.492 -7.217 1.00 96.19 180 GLU A CA 1
ATOM 1436 C C . GLU A 1 180 ? 7.528 -17.239 -8.626 1.00 96.19 180 GLU A C 1
ATOM 1438 O O . GLU A 1 180 ? 8.190 -16.603 -9.443 1.00 96.19 180 GLU A O 1
ATOM 1443 N N . THR A 1 181 ? 6.331 -17.733 -8.935 1.00 97.50 181 THR A N 1
ATOM 1444 C CA . THR A 1 181 ? 5.731 -17.617 -10.268 1.00 97.50 181 THR A CA 1
ATOM 1445 C C . THR A 1 181 ? 5.169 -16.218 -10.488 1.00 97.50 181 THR A C 1
ATOM 1447 O O . THR A 1 181 ? 4.324 -15.760 -9.728 1.00 97.50 181 THR A O 1
ATOM 1450 N N . ILE A 1 182 ? 5.606 -15.566 -11.565 1.00 97.62 182 ILE A N 1
ATOM 1451 C CA . ILE A 1 182 ? 5.103 -14.267 -12.010 1.00 97.62 182 ILE A CA 1
ATOM 1452 C C . ILE A 1 182 ? 4.268 -14.471 -13.263 1.00 97.62 182 ILE A C 1
ATOM 1454 O O . ILE A 1 182 ? 4.775 -14.922 -14.294 1.00 97.62 182 ILE A O 1
ATOM 1458 N N . THR A 1 183 ? 2.997 -14.109 -13.180 1.00 97.62 183 THR A N 1
ATOM 1459 C CA . THR A 1 183 ? 2.044 -14.202 -14.286 1.00 97.62 183 THR A CA 1
ATOM 1460 C C . THR A 1 183 ? 1.911 -12.879 -15.035 1.00 97.62 183 THR A C 1
ATOM 1462 O O . THR A 1 183 ? 2.341 -11.821 -14.567 1.00 97.62 183 THR A O 1
ATOM 1465 N N . GLN A 1 184 ? 1.276 -12.900 -16.204 1.00 96.81 184 GLN A N 1
ATOM 1466 C CA . GLN A 1 184 ? 0.944 -11.666 -16.908 1.00 96.81 184 GLN A CA 1
ATOM 1467 C C . GLN A 1 184 ? -0.049 -10.812 -16.104 1.00 96.81 184 GLN A C 1
ATOM 1469 O O . GLN A 1 184 ? 0.063 -9.584 -16.103 1.00 96.81 184 GLN A O 1
ATOM 1474 N N . TYR A 1 185 ? -0.964 -11.442 -15.355 1.00 96.38 185 TYR A N 1
ATOM 1475 C CA . TYR A 1 185 ? -1.841 -10.738 -14.421 1.00 96.38 185 TYR A CA 1
ATOM 1476 C C . TYR A 1 185 ? -1.046 -9.962 -13.366 1.00 96.38 185 TYR A C 1
ATOM 1478 O O . TYR A 1 185 ? -1.385 -8.810 -13.090 1.00 96.38 185 TYR A O 1
ATOM 1486 N N . ASP A 1 186 ? 0.055 -10.527 -12.854 1.00 96.81 186 ASP A N 1
ATOM 1487 C CA . ASP A 1 186 ? 0.947 -9.834 -11.917 1.00 96.81 186 ASP A CA 1
ATOM 1488 C C . ASP A 1 186 ? 1.556 -8.564 -12.520 1.00 96.81 186 ASP A C 1
ATOM 1490 O O . ASP A 1 186 ? 1.585 -7.513 -11.878 1.00 96.81 186 ASP A O 1
ATOM 1494 N N . ILE A 1 187 ? 1.967 -8.606 -13.787 1.00 95.31 187 ILE A N 1
ATOM 1495 C CA . ILE A 1 187 ? 2.475 -7.416 -14.483 1.00 95.31 187 ILE A CA 1
ATOM 1496 C C . ILE A 1 187 ? 1.377 -6.354 -14.637 1.00 95.31 187 ILE A C 1
ATOM 1498 O O . ILE A 1 187 ? 1.619 -5.168 -14.379 1.00 95.31 187 ILE A O 1
ATOM 1502 N N . LEU A 1 188 ? 0.159 -6.774 -14.994 1.00 94.62 188 LEU A N 1
ATOM 1503 C CA . LEU A 1 188 ? -0.994 -5.885 -15.157 1.00 94.62 188 LEU A CA 1
ATOM 1504 C C . LEU A 1 188 ? -1.384 -5.198 -13.839 1.00 94.62 188 LEU A C 1
ATOM 1506 O O . LEU A 1 188 ? -1.695 -4.011 -13.850 1.00 94.62 188 LEU A O 1
ATOM 1510 N N . ARG A 1 189 ? -1.308 -5.881 -12.689 1.00 94.62 189 ARG A N 1
ATOM 1511 C CA . ARG A 1 189 ? -1.554 -5.259 -11.368 1.00 94.62 189 ARG A CA 1
ATOM 1512 C C . ARG A 1 189 ? -0.395 -4.378 -10.879 1.00 94.62 189 ARG A C 1
ATOM 1514 O O . ARG A 1 189 ? -0.634 -3.450 -10.108 1.00 94.62 189 ARG A O 1
ATOM 1521 N N . VAL A 1 190 ? 0.844 -4.606 -11.330 1.00 96.19 190 VAL A N 1
ATOM 1522 C CA . VAL A 1 190 ? 2.006 -3.756 -10.994 1.00 96.19 190 VAL A CA 1
ATOM 1523 C C . VAL A 1 190 ? 1.926 -2.389 -11.675 1.00 96.19 190 VAL A C 1
ATOM 1525 O O . VAL A 1 190 ? 2.055 -1.370 -10.994 1.00 96.19 190 VAL A O 1
ATOM 1528 N N . VAL A 1 191 ? 1.693 -2.354 -12.991 1.00 93.56 191 VAL A N 1
ATOM 1529 C CA . VAL A 1 191 ? 1.644 -1.128 -13.815 1.00 93.56 191 VAL A CA 1
ATOM 1530 C C . VAL A 1 191 ? 0.379 -1.097 -14.696 1.00 93.56 191 VAL A C 1
ATOM 1532 O O . VAL A 1 191 ? 0.472 -1.205 -15.916 1.00 93.56 191 VAL A O 1
ATOM 1535 N N . PRO A 1 192 ? -0.815 -0.901 -14.107 1.00 92.06 192 PRO A N 1
ATOM 1536 C CA . PRO A 1 192 ? -2.100 -1.115 -14.784 1.00 92.06 192 PRO A CA 1
ATOM 1537 C C . PRO A 1 192 ? -2.465 -0.069 -15.839 1.00 92.06 192 PRO A C 1
ATOM 1539 O O . PRO A 1 192 ? -3.345 -0.314 -16.660 1.00 92.06 192 PRO A O 1
ATOM 1542 N N . PHE A 1 193 ? -1.845 1.117 -15.822 1.00 88.69 193 PHE A N 1
ATOM 1543 C CA . PHE A 1 193 ? -2.204 2.175 -16.775 1.00 88.69 193 PHE A CA 1
ATOM 1544 C C . PHE A 1 193 ? -1.333 2.120 -18.036 1.00 88.69 193 PHE A C 1
ATOM 1546 O O . PHE A 1 193 ? -0.123 1.892 -17.901 1.00 88.69 193 PHE A O 1
ATOM 1553 N N . PRO A 1 194 ? -1.900 2.394 -19.229 1.00 83.25 194 PRO A N 1
ATOM 1554 C CA . PRO A 1 194 ? -1.210 2.346 -20.520 1.00 83.25 194 PRO A CA 1
ATOM 1555 C C . PRO A 1 194 ? -0.301 3.570 -20.737 1.00 83.25 194 PRO A C 1
ATOM 1557 O O . PRO A 1 194 ? -0.436 4.320 -21.707 1.00 83.25 194 PRO A O 1
ATOM 1560 N N . ASP A 1 195 ? 0.623 3.794 -19.807 1.00 84.62 195 ASP A N 1
ATOM 1561 C CA . ASP A 1 195 ? 1.556 4.912 -19.857 1.00 84.62 195 ASP A CA 1
ATOM 1562 C C . ASP A 1 195 ? 2.683 4.639 -20.854 1.00 84.62 195 ASP A C 1
ATOM 1564 O O . ASP A 1 195 ? 3.073 3.500 -21.119 1.00 84.62 195 ASP A O 1
ATOM 1568 N N . 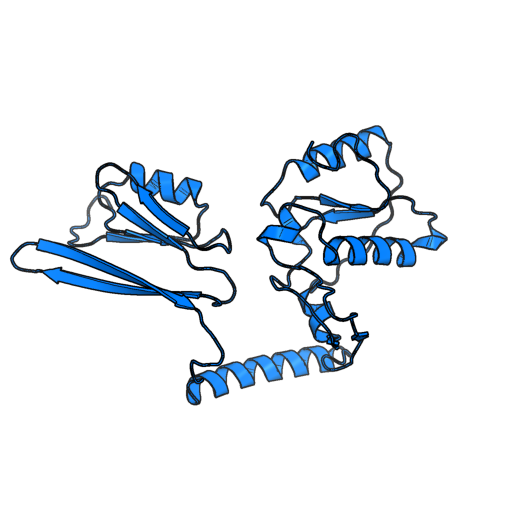ARG A 1 196 ? 3.247 5.721 -21.390 1.00 88.50 196 ARG A N 1
ATOM 1569 C CA . ARG A 1 196 ? 4.365 5.662 -22.332 1.00 88.50 196 ARG A CA 1
ATOM 1570 C C . ARG A 1 196 ? 5.679 5.925 -21.612 1.00 88.50 196 ARG A C 1
ATOM 1572 O O . ARG A 1 196 ? 5.778 6.847 -20.805 1.00 88.50 196 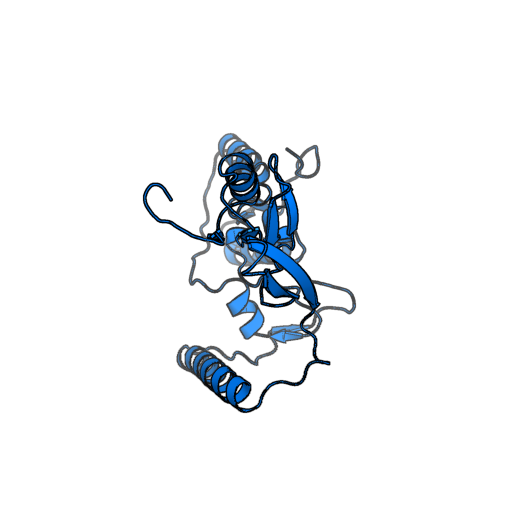ARG A O 1
ATOM 1579 N N . VAL A 1 197 ? 6.713 5.171 -21.974 1.00 91.38 197 VAL A N 1
ATOM 1580 C CA . VAL A 1 197 ? 8.089 5.508 -21.601 1.00 91.38 197 VAL A CA 1
ATOM 1581 C C . VAL A 1 197 ? 8.548 6.672 -22.475 1.00 91.38 197 VAL A C 1
ATOM 1583 O O . VAL A 1 197 ? 8.485 6.596 -23.700 1.00 91.38 197 VAL A O 1
ATOM 1586 N N . ILE A 1 198 ? 9.007 7.752 -21.843 1.00 93.44 198 ILE A N 1
ATOM 1587 C CA . ILE A 1 198 ? 9.547 8.927 -22.532 1.00 93.44 198 ILE A CA 1
ATOM 1588 C C . ILE A 1 198 ? 11.051 9.051 -22.293 1.00 93.44 198 ILE A C 1
ATOM 1590 O O . ILE A 1 198 ? 11.560 8.743 -21.212 1.00 93.44 198 ILE A O 1
ATOM 1594 N N . VAL A 1 199 ? 11.770 9.524 -23.310 1.00 95.25 199 VAL A N 1
ATOM 1595 C CA . VAL A 1 199 ? 13.204 9.818 -23.231 1.00 95.25 199 VAL A CA 1
ATOM 1596 C C . VAL A 1 199 ? 13.402 11.319 -23.345 1.00 95.25 199 VAL A C 1
ATOM 1598 O O . VAL A 1 199 ? 12.901 11.946 -24.273 1.00 95.25 199 VAL A O 1
ATOM 1601 N N . LEU A 1 200 ? 14.144 11.888 -22.398 1.00 95.19 200 LEU A N 1
ATOM 1602 C CA . LEU A 1 200 ? 14.428 13.316 -22.329 1.00 95.19 200 LEU A CA 1
ATOM 1603 C C . LEU A 1 200 ? 15.938 13.527 -22.203 1.00 95.19 200 LEU A C 1
ATOM 1605 O O . LEU A 1 200 ? 16.608 12.802 -21.468 1.00 95.19 200 LEU A O 1
ATOM 1609 N N . CYS A 1 201 ? 16.458 14.550 -22.882 1.00 95.38 201 CYS A N 1
ATOM 1610 C CA . CYS A 1 201 ? 17.777 15.099 -22.588 1.00 95.38 201 CYS A CA 1
ATOM 1611 C C . CYS A 1 201 ? 17.599 16.217 -21.559 1.00 95.38 201 CYS A C 1
ATOM 1613 O O . CYS A 1 201 ? 16.888 17.188 -21.820 1.00 95.38 201 CYS A O 1
ATOM 1615 N N . VAL A 1 202 ? 18.196 16.059 -20.379 1.00 93.81 202 VAL A N 1
ATOM 1616 C CA . VAL A 1 202 ? 17.960 16.938 -19.228 1.00 93.81 202 VAL A CA 1
ATOM 1617 C C . VAL A 1 202 ? 19.299 17.479 -18.723 1.00 93.81 202 VAL A C 1
ATOM 1619 O O . VAL A 1 202 ? 20.234 16.692 -18.558 1.00 93.81 202 VAL A O 1
ATOM 1622 N N . PRO A 1 203 ? 19.427 18.792 -18.446 1.00 95.94 203 PRO A N 1
ATOM 1623 C CA . PRO A 1 203 ? 20.611 19.331 -17.787 1.00 95.94 203 PRO A CA 1
ATOM 1624 C C . PRO A 1 203 ? 20.859 18.643 -16.441 1.00 95.94 203 PRO A C 1
ATOM 1626 O O . PRO A 1 203 ? 19.929 18.468 -15.653 1.00 95.94 203 PRO A O 1
ATOM 1629 N N . GLY A 1 204 ? 22.116 18.311 -16.136 1.00 92.69 204 GLY A N 1
ATOM 1630 C CA . GLY A 1 204 ? 22.466 17.590 -14.903 1.00 92.69 204 GLY A CA 1
ATOM 1631 C C . GLY A 1 204 ? 21.990 18.282 -13.620 1.00 92.69 204 GLY A C 1
ATOM 1632 O O . GLY A 1 204 ? 21.559 17.614 -12.687 1.00 92.69 204 GLY A O 1
ATOM 1633 N N . GLN A 1 205 ? 21.981 19.619 -13.598 1.00 94.38 205 GLN A N 1
ATOM 1634 C CA . GLN A 1 205 ? 21.461 20.399 -12.471 1.00 94.38 205 GLN A CA 1
ATOM 1635 C C . GLN A 1 205 ? 19.958 20.182 -12.249 1.00 94.38 205 GLN A C 1
ATOM 1637 O O . GLN A 1 205 ? 19.529 20.016 -11.110 1.00 94.38 205 GLN A O 1
ATOM 1642 N N . LEU A 1 206 ? 19.161 20.156 -13.322 1.00 95.56 206 LEU A N 1
ATOM 1643 C CA . LEU A 1 206 ? 17.722 19.914 -13.222 1.00 95.56 206 LEU A CA 1
ATOM 1644 C C . LEU A 1 206 ? 17.448 18.475 -12.775 1.00 95.56 206 LEU A C 1
ATOM 1646 O O . LEU A 1 206 ? 16.597 18.249 -11.922 1.00 95.56 206 LEU A O 1
ATOM 1650 N N . LEU A 1 207 ? 18.211 17.508 -13.293 1.00 92.94 207 LEU A N 1
ATOM 1651 C CA . LEU A 1 207 ? 18.113 16.119 -12.846 1.00 92.94 207 LEU A CA 1
ATOM 1652 C C . LEU A 1 207 ? 18.412 15.981 -11.346 1.00 92.94 207 LEU A C 1
ATOM 1654 O O . LEU A 1 207 ? 17.659 15.316 -10.640 1.00 92.94 207 LEU A O 1
ATOM 1658 N N . ALA A 1 208 ? 19.474 16.626 -10.856 1.00 91.50 208 ALA A N 1
ATOM 1659 C CA . ALA A 1 208 ? 19.819 16.612 -9.437 1.00 91.50 208 ALA A CA 1
ATOM 1660 C C . ALA A 1 208 ? 18.689 17.196 -8.575 1.00 91.50 208 ALA A C 1
ATOM 1662 O O . ALA A 1 208 ? 18.298 16.577 -7.592 1.00 91.50 208 ALA A O 1
ATOM 1663 N N . GLN A 1 209 ? 18.106 18.330 -8.982 1.00 92.94 209 GLN A N 1
ATOM 1664 C CA . GLN A 1 209 ? 16.964 18.934 -8.284 1.00 92.94 209 GLN A CA 1
ATOM 1665 C C . GLN A 1 209 ? 15.751 17.999 -8.241 1.00 92.94 209 GLN A C 1
ATOM 1667 O O . GLN A 1 209 ? 15.178 17.795 -7.175 1.00 92.94 209 GLN A O 1
ATOM 1672 N N . VAL A 1 210 ? 15.384 17.397 -9.378 1.00 93.19 210 VAL A N 1
ATOM 1673 C CA . VAL A 1 210 ? 14.256 16.454 -9.459 1.00 93.19 210 VAL A CA 1
ATOM 1674 C C . VAL A 1 210 ? 14.477 15.250 -8.549 1.00 93.19 210 VAL A C 1
ATOM 1676 O O . VAL A 1 210 ? 13.555 14.856 -7.839 1.00 93.19 210 VAL A O 1
ATOM 1679 N N . LEU A 1 211 ? 15.684 14.682 -8.540 1.00 91.62 211 LEU A N 1
ATOM 1680 C CA . LEU A 1 211 ? 16.021 13.545 -7.686 1.00 91.62 211 LEU A CA 1
ATOM 1681 C C . LEU A 1 211 ? 15.966 13.919 -6.200 1.00 91.62 211 LEU A C 1
ATOM 1683 O O . LEU A 1 211 ? 15.275 13.235 -5.455 1.00 91.62 211 LEU A O 1
ATOM 1687 N N . THR A 1 212 ? 16.605 15.014 -5.778 1.00 90.81 212 THR A N 1
ATOM 1688 C CA . THR A 1 212 ? 16.564 15.494 -4.383 1.00 90.81 212 THR A CA 1
ATOM 1689 C C . THR A 1 212 ? 15.130 15.759 -3.922 1.00 90.81 212 THR A C 1
ATOM 1691 O O . THR A 1 212 ? 14.689 15.256 -2.891 1.00 90.81 212 THR A O 1
ATOM 1694 N N . THR A 1 213 ? 14.345 16.497 -4.711 1.00 93.00 213 THR A N 1
ATOM 1695 C CA . THR A 1 213 ? 12.943 16.763 -4.370 1.00 93.00 213 THR A CA 1
ATOM 1696 C C . THR A 1 213 ? 12.125 15.472 -4.334 1.00 93.00 213 THR A C 1
ATOM 1698 O O . THR A 1 213 ? 11.393 15.243 -3.374 1.00 93.00 213 THR A O 1
ATOM 1701 N N . GLY A 1 214 ? 12.283 14.596 -5.326 1.00 93.44 214 GLY A N 1
ATOM 1702 C CA . GLY A 1 214 ? 11.594 13.310 -5.388 1.00 93.44 214 GLY A CA 1
ATOM 1703 C C . GLY A 1 214 ? 11.904 12.408 -4.195 1.00 93.44 214 GLY A C 1
ATOM 1704 O O . GLY A 1 214 ? 10.989 11.875 -3.578 1.00 93.44 214 GLY A O 1
ATOM 1705 N N . MET A 1 215 ? 13.175 12.267 -3.817 1.00 90.88 215 MET A N 1
ATOM 1706 C CA . MET A 1 215 ? 13.596 11.437 -2.682 1.00 90.88 215 MET A CA 1
ATOM 1707 C C . MET A 1 215 ? 13.129 11.989 -1.328 1.00 90.88 215 MET A C 1
ATOM 1709 O O . MET A 1 215 ? 12.930 11.212 -0.391 1.00 90.88 215 MET A O 1
ATOM 1713 N N . SER A 1 216 ? 12.871 13.299 -1.229 1.00 91.12 216 SER A N 1
ATOM 1714 C CA . SER A 1 216 ? 12.314 13.915 -0.017 1.00 91.12 216 SER A CA 1
ATOM 1715 C C . SER A 1 216 ? 10.853 13.521 0.262 1.00 91.12 216 SER A C 1
ATOM 1717 O O . SER A 1 216 ? 10.412 13.556 1.411 1.00 91.12 216 SER A O 1
ATOM 1719 N N . PHE A 1 217 ? 10.103 13.064 -0.750 1.00 92.19 217 PHE A N 1
ATOM 1720 C CA . PHE A 1 217 ? 8.683 12.700 -0.646 1.00 92.19 217 PHE A CA 1
ATOM 1721 C C . PHE A 1 217 ? 8.424 11.293 -0.073 1.00 92.19 217 PHE A C 1
ATOM 1723 O O . PHE A 1 217 ? 7.515 10.591 -0.519 1.00 92.19 217 PHE A O 1
ATOM 1730 N N . LYS A 1 218 ? 9.191 10.866 0.936 1.00 90.94 218 LYS A N 1
ATOM 1731 C CA . LYS A 1 218 ? 9.010 9.556 1.588 1.00 90.94 218 LYS A CA 1
ATOM 1732 C C . LYS A 1 218 ? 7.582 9.392 2.134 1.00 90.94 218 LYS A C 1
ATOM 1734 O O . LYS A 1 218 ? 7.078 10.261 2.837 1.00 90.94 218 LYS A O 1
ATOM 1739 N N . GLY A 1 219 ? 6.950 8.264 1.816 1.00 88.75 219 GLY A N 1
ATOM 1740 C CA . GLY A 1 219 ? 5.550 7.942 2.123 1.00 88.75 219 GLY A CA 1
ATOM 1741 C C . GLY A 1 219 ? 4.550 8.397 1.051 1.00 88.75 219 GLY A C 1
ATOM 1742 O O . GLY A 1 219 ? 3.425 7.903 1.003 1.00 88.75 219 GLY A O 1
ATOM 1743 N N . TYR A 1 220 ? 4.949 9.277 0.130 1.00 90.19 220 TYR A N 1
ATOM 1744 C CA . TYR A 1 220 ? 4.063 9.820 -0.899 1.00 90.19 220 TYR A CA 1
ATOM 1745 C C . TYR A 1 220 ? 4.316 9.184 -2.264 1.00 90.19 220 TYR A C 1
ATOM 1747 O O . TYR A 1 220 ? 5.419 8.761 -2.601 1.00 90.19 220 TYR A O 1
ATOM 1755 N N . GLY A 1 221 ? 3.285 9.164 -3.115 1.00 91.94 221 GLY A N 1
ATOM 1756 C CA . GLY A 1 221 ? 3.387 8.601 -4.467 1.00 91.94 221 GLY A CA 1
ATOM 1757 C C . GLY A 1 221 ? 4.388 9.323 -5.382 1.00 91.94 221 GLY A C 1
ATOM 1758 O O . GLY A 1 221 ? 4.705 8.798 -6.448 1.00 91.94 221 GLY A O 1
ATOM 1759 N N . MET A 1 222 ? 4.871 10.503 -4.975 1.00 94.44 222 MET A N 1
ATOM 1760 C CA . MET A 1 222 ? 5.904 11.282 -5.664 1.00 94.44 222 MET A CA 1
ATOM 1761 C C . MET A 1 222 ? 7.335 10.831 -5.345 1.00 94.44 222 MET A C 1
ATOM 1763 O O . MET A 1 222 ? 8.249 11.294 -6.023 1.00 94.44 222 MET A O 1
ATOM 1767 N N . PHE A 1 223 ? 7.543 9.943 -4.363 1.00 95.56 223 PHE A N 1
ATOM 1768 C CA . PHE A 1 223 ? 8.864 9.381 -4.081 1.00 95.56 223 PHE A CA 1
ATOM 1769 C C . PHE A 1 223 ? 9.473 8.774 -5.345 1.00 95.56 223 PHE A C 1
ATOM 1771 O O . PHE A 1 223 ? 8.794 8.014 -6.030 1.00 95.56 223 PHE A O 1
ATOM 1778 N N . ILE A 1 224 ? 10.727 9.092 -5.663 1.00 94.75 224 ILE A N 1
ATOM 1779 C CA . ILE A 1 224 ? 11.372 8.619 -6.891 1.00 94.75 224 ILE A CA 1
ATOM 1780 C C . ILE A 1 224 ? 12.279 7.425 -6.597 1.00 94.75 224 ILE A C 1
ATOM 1782 O O . ILE A 1 224 ? 13.252 7.539 -5.856 1.00 94.75 224 ILE A O 1
ATOM 1786 N N . ALA A 1 225 ? 12.006 6.309 -7.269 1.00 93.50 225 ALA A N 1
ATOM 1787 C CA . ALA A 1 225 ? 12.965 5.233 -7.459 1.00 93.50 225 ALA A CA 1
ATOM 1788 C C . ALA A 1 225 ? 13.765 5.468 -8.747 1.00 93.50 225 ALA A C 1
ATOM 1790 O O . ALA A 1 225 ? 13.255 6.018 -9.726 1.00 93.50 225 ALA A O 1
ATOM 1791 N N . TYR A 1 226 ? 15.028 5.053 -8.753 1.00 92.88 226 TYR A N 1
ATOM 1792 C CA . TYR A 1 226 ? 15.949 5.318 -9.853 1.00 92.88 226 TYR A CA 1
ATOM 1793 C C . TYR A 1 226 ? 16.946 4.175 -10.056 1.00 92.88 226 TYR A C 1
ATOM 1795 O O . TYR A 1 226 ? 17.131 3.330 -9.184 1.00 92.88 226 TYR A O 1
ATOM 1803 N N . THR A 1 227 ? 17.631 4.175 -11.201 1.00 91.50 227 THR A N 1
ATOM 1804 C CA . THR A 1 227 ? 18.817 3.335 -11.435 1.00 91.50 227 THR A CA 1
ATOM 1805 C C . THR A 1 227 ? 19.949 4.138 -12.078 1.00 91.50 227 THR A C 1
ATOM 1807 O O . THR A 1 227 ? 19.719 5.193 -12.673 1.00 91.50 227 THR A O 1
ATOM 1810 N N . ARG A 1 228 ? 21.180 3.619 -11.964 1.00 89.00 228 ARG A N 1
ATOM 1811 C CA . ARG A 1 228 ? 22.426 4.174 -12.531 1.00 89.00 228 ARG A CA 1
ATOM 1812 C C . ARG A 1 228 ? 22.794 5.577 -12.026 1.00 89.00 228 ARG A C 1
ATOM 1814 O O . ARG A 1 228 ? 23.598 6.268 -12.646 1.00 89.00 228 ARG A O 1
ATOM 1821 N N . VAL A 1 229 ? 22.274 5.964 -10.862 1.00 87.31 229 VAL A N 1
ATOM 1822 C CA . VAL A 1 229 ? 22.682 7.164 -10.118 1.00 87.31 229 VAL A CA 1
ATOM 1823 C C . VAL A 1 229 ? 23.399 6.730 -8.845 1.00 87.31 229 VAL A C 1
ATOM 1825 O O . VAL A 1 229 ? 22.945 5.820 -8.155 1.00 87.31 229 VAL A O 1
ATOM 1828 N N . LYS A 1 230 ? 24.515 7.388 -8.525 1.00 81.81 230 LYS A N 1
ATOM 1829 C CA . LYS A 1 230 ? 25.164 7.283 -7.215 1.00 81.81 230 LYS A CA 1
ATOM 1830 C C . LYS A 1 230 ? 24.880 8.556 -6.432 1.00 81.81 230 LYS A C 1
ATOM 1832 O O . LYS A 1 230 ? 25.279 9.635 -6.860 1.00 81.81 230 LYS A O 1
ATOM 1837 N N . THR A 1 231 ? 24.201 8.417 -5.305 1.00 72.12 231 THR A N 1
ATOM 1838 C CA . THR A 1 231 ? 24.013 9.477 -4.313 1.00 72.12 231 THR A CA 1
ATOM 1839 C C . THR A 1 231 ? 25.074 9.313 -3.226 1.00 72.12 231 THR A C 1
ATOM 1841 O O . THR A 1 231 ? 25.490 8.195 -2.920 1.00 72.12 231 THR A O 1
ATOM 1844 N N . PHE A 1 232 ? 25.574 10.417 -2.668 1.00 69.12 232 PHE A N 1
ATOM 1845 C CA . PHE A 1 232 ? 26.668 10.376 -1.684 1.00 69.12 232 PHE A CA 1
ATOM 1846 C C . PHE A 1 232 ? 26.254 9.776 -0.331 1.00 69.12 232 PHE A C 1
ATOM 1848 O O . PHE A 1 232 ? 27.107 9.477 0.498 1.00 69.12 232 PHE A O 1
ATOM 1855 N N . ASP A 1 233 ? 24.959 9.573 -0.122 1.00 68.31 233 ASP A N 1
ATOM 1856 C CA . ASP A 1 233 ? 24.346 9.146 1.131 1.00 68.31 233 ASP A CA 1
ATOM 1857 C C . ASP A 1 233 ? 23.393 7.947 0.965 1.00 68.31 233 ASP A C 1
ATOM 1859 O O . ASP A 1 233 ? 22.595 7.654 1.857 1.00 68.31 233 ASP A O 1
ATOM 1863 N N . ASN A 1 234 ? 23.461 7.268 -0.186 1.00 59.53 234 ASN A N 1
ATOM 1864 C CA . ASN A 1 234 ? 22.589 6.156 -0.570 1.00 59.53 234 ASN A CA 1
ATOM 1865 C C . ASN A 1 234 ? 21.085 6.504 -0.652 1.00 59.53 234 ASN A C 1
ATOM 1867 O O . ASN A 1 234 ? 20.247 5.624 -0.466 1.00 59.53 234 ASN A O 1
ATOM 1871 N N . GLY A 1 235 ? 20.730 7.756 -0.965 1.00 55.88 235 GLY A N 1
ATOM 1872 C CA . GLY A 1 235 ? 19.342 8.163 -1.231 1.00 55.88 235 GLY A CA 1
ATOM 1873 C C . GLY A 1 235 ? 18.596 8.600 0.029 1.00 55.88 235 GLY A C 1
ATOM 1874 O O . GLY A 1 235 ? 17.384 8.407 0.153 1.00 55.88 235 GLY A O 1
ATOM 1875 N N . ASN A 1 236 ? 19.333 9.146 0.998 1.00 57.12 236 ASN A N 1
ATOM 1876 C CA . ASN A 1 236 ? 18.788 9.676 2.245 1.00 57.12 236 ASN A CA 1
ATOM 1877 C C . ASN A 1 236 ? 18.512 11.193 2.205 1.00 57.12 236 ASN A C 1
ATOM 1879 O O . ASN A 1 236 ? 17.877 11.691 3.137 1.00 57.12 236 ASN A O 1
ATOM 1883 N N . THR A 1 237 ? 18.912 11.883 1.131 1.00 52.09 237 THR A N 1
ATOM 1884 C CA . THR A 1 237 ? 18.795 13.326 0.869 1.00 52.09 237 THR A CA 1
ATOM 1885 C C . THR A 1 237 ? 18.187 13.583 -0.492 1.00 52.09 237 THR A C 1
ATOM 1887 O O . THR A 1 237 ? 18.420 12.777 -1.418 1.00 52.09 237 THR A O 1
#

InterPro domains:
  IPR006179 5'-Nucleotidase/apyrase [PR01607] (4-21)
  IPR006179 5'-Nucleotidase/apyrase [PR01607] (23-46)
  IPR006179 5'-Nucleotidase/apyrase [PR01607] (181-204)
  IPR006179 5'-Nucleotidase/apyrase [PTHR11575] (6-218)
  IPR008334 5'-Nucleotidase, C-terminal [PF02872] (136-213)
  IPR029052 Metallo-dependent phosphatase-like [G3DSA:3.60.21.10] (3-105)
  IPR029052 Metallo-dependent phosphatase-like [SSF56300] (6-105)
  IPR036907 5'-Nucleotidase, C-terminal domain superfamily [G3DSA:3.90.780.10] (127-232)
  IPR036907 5'-Nucleotidase, C-terminal domain superfamily [SSF55816] (130-218)